Protein AF-A0A6G3RZC3-F1 (afdb_monomer_lite)

Sequence (340 aa):
MKRVEALRRCHRLWWLSLVAGHWATMVHLAVWTPVPGLLPRAAAGMRRVVDRERALAAEWSGITVQAPPALPPGHEKEAFGLSARYRWVFGDAQRAREWRWSALYSFVGGLVAGLPGALVLYGLWGVFLAFFGRSLSYSWDGVWYTVIHVDDRPHAVMAGLLGVAIGAAGLALAPGSLDRHARFVRATLTPGDQEMMAARIAHLAATRSDAVDTSAAELRRIERDLHDGAQARLVAMGMTLDAAEHRLKDDPEAVRALLAEARASSSAALQELRDLVRGIHPPVLADRGLADAVRSLALLSPLQTEVTVDLAGRPEPPVESAVYFAVAESVTNAAKHADA

Foldseek 3Di:
DVLVVLLVLLVVLLVLLVQLLVLLVQCVVCLVDQDQQSNVVSLVSLLVSLVVLQVLLCVQVVQHDDDDDDDDPDLSHQQGDNVSSCCVQVVDPQSVLSSVLSVCCNPPSNCLSCVLVVLLVLLVVLLVLLPCVCVCCVVPVWDDNPHQIRNDNVSSVVSNVVSVVSNVVSSVSSSVSSNVSSVSSRVRNHDDPVVVVVVVVVVVVVVVVVVVVVVVVVVVVLVVCLVVVVVVLVVVLVVLQVVLVVCVPPDVPSNVVSVVVSVVSVVVNVVVVVVVVCQPDNVCCVPPNQQRLLVVLCVVQPDNDDDDDDDPDGDDSVVRVVVSNVSNVVSVCCSVPVPD

pLDDT: mean 85.71, std 8.87, range [50.06, 97.69]

Secondary structure (DSSP, 8-state):
-HHHHHHHHHHHHHHHHHHHHHHHHHHHHHHHS--TTHHHHHHHHHHHHHHHHHHHHHHHH----PPPPPPPTTGGG---SHHHHHHHHHSSHHHHHHHHHHHHHHHHHHHHHHHHHHHHHHHHHHHHHHHHHHHHHHHHT--EETTEE-SSHHHHHHHHHHHHHHHHHHHHHHHHHHHHHHHHHHHHHSPPHHHHHHHHHHHHHHHHHHHHHHHHHHHHHHHHHHHHHHHHHHHHHHHHHHHHHHTTTT-HHHHHHHHHHHHHHHHHHHHHHHHHHHHH--HHHHHH-HHHHHHHHHHT-SS--------SSPPPHHHHHHHHHHHHHHHHHHHHHS--

Structure (mmCIF, N/CA/C/O backbone):
data_AF-A0A6G3RZC3-F1
#
_entry.id   AF-A0A6G3RZC3-F1
#
loop_
_atom_site.group_PDB
_atom_site.id
_atom_site.type_symbol
_atom_site.label_atom_id
_atom_site.label_alt_id
_atom_site.label_comp_id
_atom_site.label_asym_id
_atom_site.label_entity_id
_atom_site.label_seq_id
_atom_site.pdbx_PDB_ins_code
_atom_site.Cartn_x
_atom_site.Cartn_y
_atom_site.Cartn_z
_atom_site.occupancy
_atom_site.B_iso_or_equiv
_atom_site.auth_seq_id
_atom_site.auth_comp_id
_atom_site.auth_asym_id
_atom_site.auth_atom_id
_atom_site.pdbx_PDB_model_num
ATOM 1 N N . MET A 1 1 ? 7.132 9.991 -33.964 1.00 62.44 1 MET A N 1
ATOM 2 C CA . MET A 1 1 ? 7.029 10.746 -32.689 1.00 62.44 1 MET A CA 1
ATOM 3 C C . MET A 1 1 ? 6.900 9.840 -31.458 1.00 62.44 1 MET A C 1
ATOM 5 O O . MET A 1 1 ? 7.743 9.957 -30.581 1.00 62.44 1 MET A O 1
ATOM 9 N N . LYS A 1 2 ? 5.960 8.878 -31.403 1.00 86.00 2 LYS A N 1
ATOM 10 C CA . LYS A 1 2 ? 5.763 7.994 -30.224 1.00 86.00 2 LYS A CA 1
ATOM 11 C C . LYS A 1 2 ? 7.015 7.210 -29.763 1.00 86.00 2 LYS A C 1
ATOM 13 O O . LYS A 1 2 ? 7.275 7.134 -28.570 1.00 86.00 2 LYS A O 1
ATOM 18 N N . ARG A 1 3 ? 7.824 6.671 -30.688 1.00 90.06 3 ARG A N 1
ATOM 19 C CA . ARG A 1 3 ? 9.043 5.892 -30.354 1.00 90.06 3 ARG A CA 1
ATOM 20 C C . ARG A 1 3 ? 10.179 6.732 -29.757 1.00 90.06 3 ARG A C 1
ATOM 22 O O . ARG A 1 3 ? 10.856 6.279 -28.844 1.00 90.06 3 ARG A O 1
ATOM 29 N N . VAL A 1 4 ? 10.360 7.961 -30.241 1.00 90.19 4 VAL A N 1
ATOM 30 C CA . VAL A 1 4 ? 11.384 8.887 -29.719 1.00 90.19 4 VAL A CA 1
ATOM 31 C C . VAL A 1 4 ? 11.025 9.334 -28.303 1.00 90.19 4 VAL A C 1
ATOM 33 O O . VAL A 1 4 ? 11.890 9.390 -27.436 1.00 90.19 4 VAL A O 1
ATOM 36 N N . GLU A 1 5 ? 9.741 9.586 -28.044 1.00 93.75 5 GLU A N 1
ATOM 37 C CA . GLU A 1 5 ? 9.262 9.894 -26.695 1.00 93.75 5 GLU A CA 1
ATOM 38 C C . GLU A 1 5 ? 9.437 8.701 -25.742 1.00 93.75 5 GLU A C 1
ATOM 40 O O . GLU A 1 5 ? 9.930 8.867 -24.628 1.00 93.75 5 GLU A O 1
ATOM 45 N N . ALA A 1 6 ? 9.143 7.478 -26.198 1.00 91.81 6 ALA A N 1
ATOM 46 C CA . ALA A 1 6 ? 9.411 6.271 -25.415 1.00 91.81 6 ALA A CA 1
ATOM 47 C C . ALA A 1 6 ? 10.906 6.113 -25.075 1.00 91.81 6 ALA A C 1
ATOM 49 O O . ALA A 1 6 ? 11.243 5.772 -23.942 1.00 91.81 6 ALA A O 1
ATOM 50 N N . LEU A 1 7 ? 11.806 6.424 -26.015 1.00 93.19 7 LEU A N 1
ATOM 51 C CA . LEU A 1 7 ? 13.252 6.399 -25.778 1.00 93.19 7 LEU A CA 1
ATOM 52 C C . LEU A 1 7 ? 13.682 7.438 -24.729 1.00 93.19 7 LEU A C 1
ATOM 54 O O . LEU A 1 7 ? 14.488 7.131 -23.854 1.00 93.19 7 LEU A O 1
ATOM 58 N N . ARG A 1 8 ? 13.112 8.651 -24.769 1.00 94.44 8 ARG A N 1
ATOM 59 C CA . ARG A 1 8 ? 13.363 9.687 -23.751 1.00 94.44 8 ARG A CA 1
ATOM 60 C C . ARG A 1 8 ? 12.930 9.229 -22.360 1.00 94.44 8 ARG A C 1
ATOM 62 O O . ARG A 1 8 ? 13.659 9.449 -21.395 1.00 94.44 8 ARG A O 1
ATOM 69 N N . ARG A 1 9 ? 11.777 8.563 -22.251 1.00 94.94 9 ARG A N 1
ATOM 70 C CA . ARG A 1 9 ? 11.293 7.977 -20.989 1.00 94.94 9 ARG A CA 1
ATOM 71 C C . ARG A 1 9 ? 12.209 6.855 -20.496 1.00 94.94 9 ARG A C 1
ATOM 73 O O . ARG A 1 9 ? 12.586 6.870 -19.330 1.00 94.94 9 ARG A O 1
ATOM 80 N N . CYS A 1 10 ? 12.652 5.966 -21.386 1.00 93.19 10 CYS A N 1
ATOM 81 C CA . CYS A 1 10 ? 13.640 4.926 -21.074 1.00 93.19 10 CYS A CA 1
ATOM 82 C C . CYS A 1 10 ? 14.947 5.526 -20.527 1.00 93.19 10 CYS A C 1
ATOM 84 O O . CYS A 1 10 ? 15.454 5.082 -19.503 1.00 93.19 10 CYS A O 1
ATOM 86 N N . HIS A 1 11 ? 15.447 6.601 -21.143 1.00 93.50 11 HIS A N 1
ATOM 87 C CA . HIS A 1 11 ? 16.642 7.296 -20.661 1.00 93.50 11 HIS A CA 1
ATOM 88 C C . HIS A 1 11 ? 16.450 7.914 -19.264 1.00 93.50 11 HIS A C 1
ATOM 90 O O . HIS A 1 11 ? 17.352 7.846 -18.431 1.00 93.50 11 HIS A O 1
ATOM 96 N N . ARG A 1 12 ? 15.266 8.475 -18.972 1.00 94.06 12 ARG A N 1
ATOM 97 C CA . ARG A 1 12 ? 14.937 8.974 -17.624 1.00 94.06 12 ARG A CA 1
ATOM 98 C C . ARG A 1 12 ? 14.916 7.849 -16.584 1.00 94.06 12 ARG A C 1
ATOM 100 O O . ARG A 1 12 ? 15.466 8.035 -15.504 1.00 94.06 12 ARG A O 1
ATOM 107 N N . LEU A 1 13 ? 14.327 6.697 -16.911 1.00 92.75 13 LEU A N 1
ATOM 108 C CA . LEU A 1 13 ? 14.315 5.519 -16.030 1.00 92.75 13 LEU A CA 1
ATOM 109 C C . LEU A 1 13 ? 15.723 4.964 -15.799 1.00 92.75 13 LEU A C 1
ATOM 111 O O . LEU A 1 13 ? 16.062 4.586 -14.683 1.00 92.75 13 LEU A O 1
ATOM 115 N N . TRP A 1 14 ? 16.576 4.980 -16.825 1.00 93.06 14 TRP A N 1
ATOM 116 C CA . TRP A 1 14 ? 17.972 4.578 -16.680 1.00 93.06 14 TRP A CA 1
ATOM 117 C C . TRP A 1 14 ? 18.720 5.471 -15.678 1.00 93.06 14 TRP A C 1
ATOM 119 O O . TRP A 1 14 ? 19.351 4.957 -14.757 1.00 93.06 14 TRP A O 1
ATOM 129 N N . TRP A 1 15 ? 18.567 6.796 -15.760 1.00 92.44 15 TRP A N 1
ATOM 130 C CA . TRP A 1 15 ? 19.118 7.709 -14.748 1.00 92.44 15 TRP A CA 1
ATOM 131 C C . TRP A 1 15 ? 18.548 7.465 -13.348 1.00 92.44 15 TRP A C 1
ATOM 133 O O . TRP A 1 15 ? 19.299 7.450 -12.372 1.00 92.44 15 TRP A O 1
ATOM 143 N N . LEU A 1 16 ? 17.238 7.233 -13.235 1.00 90.69 16 LEU A N 1
ATOM 144 C CA . LEU A 1 16 ? 16.606 6.903 -11.956 1.00 90.69 16 LEU A CA 1
ATOM 145 C C . LEU A 1 16 ? 17.135 5.591 -11.366 1.00 90.69 16 LEU A C 1
ATOM 147 O O . LEU A 1 16 ? 17.284 5.510 -10.149 1.00 90.69 16 LEU A O 1
ATOM 151 N N . SER A 1 17 ? 17.495 4.606 -12.194 1.00 90.12 17 SER A N 1
ATOM 152 C CA . SER A 1 17 ? 18.132 3.363 -11.735 1.00 90.12 17 SER A CA 1
ATOM 153 C C . SER A 1 17 ? 19.490 3.600 -11.071 1.00 90.12 17 SER A C 1
ATOM 155 O O . SER A 1 17 ? 19.778 2.996 -10.039 1.00 90.12 17 SER A O 1
ATOM 157 N N . LEU A 1 18 ? 20.278 4.558 -11.572 1.00 89.62 18 LEU A N 1
ATOM 158 C CA . LEU A 1 18 ? 21.546 4.955 -10.954 1.00 89.62 18 LEU A CA 1
ATOM 159 C C . LEU A 1 18 ? 21.317 5.679 -9.620 1.00 89.62 18 LEU A C 1
ATOM 161 O O . LEU A 1 18 ? 21.997 5.398 -8.634 1.00 89.62 18 LEU A O 1
ATOM 165 N N . VAL A 1 19 ? 20.323 6.574 -9.565 1.00 90.69 19 VAL A N 1
ATOM 166 C CA . VAL A 1 19 ? 19.933 7.273 -8.327 1.00 90.69 19 VAL A CA 1
ATOM 167 C C . VAL A 1 19 ? 19.426 6.285 -7.273 1.00 90.69 19 VAL A C 1
ATOM 169 O O . VAL A 1 19 ? 19.800 6.380 -6.104 1.00 90.69 19 VAL A O 1
ATOM 172 N N . ALA A 1 20 ? 18.610 5.312 -7.672 1.00 87.94 20 ALA A N 1
ATOM 173 C CA . ALA A 1 20 ? 18.146 4.245 -6.796 1.00 87.94 20 ALA A CA 1
ATOM 174 C C . ALA A 1 20 ? 19.314 3.401 -6.263 1.00 87.94 20 ALA A C 1
ATOM 176 O O . ALA A 1 20 ? 19.370 3.135 -5.064 1.00 87.94 20 ALA A O 1
ATOM 177 N N . GLY A 1 21 ? 20.279 3.045 -7.119 1.00 87.31 21 GLY A N 1
ATOM 178 C CA . GLY A 1 21 ? 21.498 2.342 -6.713 1.00 87.31 21 GLY A CA 1
ATOM 179 C C . GLY A 1 21 ? 22.344 3.137 -5.717 1.00 87.31 21 GLY A C 1
ATOM 180 O O . GLY A 1 21 ? 22.829 2.588 -4.725 1.00 87.31 21 GLY A O 1
ATOM 181 N N . HIS A 1 22 ? 22.452 4.455 -5.902 1.00 89.94 22 HIS A N 1
ATOM 182 C CA . HIS A 1 22 ? 23.104 5.332 -4.931 1.00 89.94 22 HIS A CA 1
ATOM 183 C C . HIS A 1 22 ? 22.393 5.308 -3.567 1.00 89.94 22 HIS A C 1
ATOM 185 O O . HIS A 1 22 ? 23.031 5.101 -2.537 1.00 89.94 22 HIS A O 1
ATOM 191 N N . TRP A 1 23 ? 21.065 5.432 -3.523 1.00 89.44 23 TRP A N 1
ATOM 192 C CA . TRP A 1 23 ? 20.345 5.333 -2.248 1.00 89.44 23 TRP A CA 1
ATOM 193 C C . TRP A 1 23 ? 20.422 3.932 -1.630 1.00 89.44 23 TRP A C 1
ATOM 195 O O . TRP A 1 23 ? 20.501 3.814 -0.409 1.00 89.44 23 TRP A O 1
ATOM 205 N N . ALA A 1 24 ? 20.453 2.870 -2.441 1.00 86.56 24 ALA A N 1
ATOM 206 C CA . ALA A 1 24 ? 20.573 1.493 -1.957 1.00 86.56 24 ALA A CA 1
ATOM 207 C C . ALA A 1 24 ? 21.920 1.274 -1.264 1.00 86.56 24 ALA A C 1
ATOM 209 O O . ALA A 1 24 ? 21.980 0.719 -0.164 1.00 86.56 24 ALA A O 1
ATOM 210 N N . THR A 1 25 ? 22.995 1.777 -1.876 1.00 87.25 25 THR A N 1
ATOM 211 C CA . THR A 1 25 ? 24.334 1.749 -1.279 1.00 87.25 25 THR A CA 1
ATOM 212 C C . THR A 1 25 ? 24.402 2.611 -0.021 1.00 87.25 25 THR A C 1
ATOM 214 O O . THR A 1 25 ? 24.962 2.157 0.973 1.00 87.25 25 THR A O 1
ATOM 217 N N . MET A 1 26 ? 23.756 3.784 0.012 1.00 87.62 26 MET A N 1
ATOM 218 C CA . MET A 1 26 ? 23.652 4.599 1.231 1.00 87.62 26 MET A CA 1
ATOM 219 C C . MET A 1 26 ? 22.927 3.873 2.370 1.00 87.62 26 MET A C 1
ATOM 221 O O . MET A 1 26 ? 23.416 3.885 3.497 1.00 87.62 26 MET A O 1
ATOM 225 N N . VAL A 1 27 ? 21.800 3.200 2.103 1.00 84.50 27 VAL A N 1
ATOM 226 C CA . VAL A 1 27 ? 21.098 2.395 3.120 1.00 84.50 27 VAL A CA 1
ATOM 227 C C . VAL A 1 27 ? 21.987 1.250 3.605 1.00 84.50 27 VAL A C 1
ATOM 229 O O . VAL A 1 27 ? 22.103 1.043 4.811 1.00 84.50 27 VAL A O 1
ATOM 232 N N . HIS A 1 28 ? 22.658 0.540 2.692 1.00 84.94 28 HIS A N 1
ATOM 233 C CA . HIS A 1 28 ? 23.569 -0.545 3.054 1.00 84.94 28 HIS A CA 1
ATOM 234 C C . HIS A 1 28 ? 24.718 -0.049 3.944 1.00 84.94 28 HIS A C 1
ATOM 236 O O . HIS A 1 28 ? 24.958 -0.603 5.014 1.00 84.94 28 HIS A O 1
ATOM 242 N N . LEU A 1 29 ? 25.380 1.045 3.561 1.00 87.12 29 LEU A N 1
ATOM 243 C CA . LEU A 1 29 ? 26.446 1.656 4.355 1.00 87.12 29 LEU A CA 1
ATOM 244 C C . LEU A 1 29 ? 25.939 2.166 5.709 1.00 87.12 29 LEU A C 1
ATOM 246 O O . LEU A 1 29 ? 26.642 2.030 6.708 1.00 87.12 29 LEU A O 1
ATOM 250 N N . ALA A 1 30 ? 24.721 2.704 5.781 1.00 84.94 30 ALA A N 1
ATOM 251 C CA . ALA A 1 30 ? 24.117 3.177 7.027 1.00 84.94 30 ALA A CA 1
ATOM 252 C C . ALA A 1 30 ? 23.789 2.044 8.016 1.00 84.94 30 ALA A C 1
ATOM 254 O O . ALA A 1 30 ? 23.800 2.253 9.231 1.00 84.94 30 ALA A O 1
ATOM 255 N N . VAL A 1 31 ? 23.534 0.829 7.521 1.00 83.56 31 VAL A N 1
ATOM 256 C CA . VAL A 1 31 ? 23.369 -0.354 8.381 1.00 83.56 31 VAL A CA 1
ATOM 257 C C . VAL A 1 31 ? 24.681 -0.709 9.079 1.00 83.56 31 VAL A C 1
ATOM 259 O O . VAL A 1 31 ? 24.656 -1.087 10.248 1.00 83.56 31 VAL A O 1
ATOM 262 N N . TRP A 1 32 ? 25.826 -0.534 8.413 1.00 84.69 32 TRP A N 1
ATOM 263 C CA . TRP A 1 32 ? 27.143 -0.824 8.988 1.00 84.69 32 TRP A CA 1
ATOM 264 C C . TRP A 1 32 ? 27.702 0.344 9.808 1.00 84.69 32 TRP A C 1
ATOM 266 O O . TRP A 1 32 ? 28.213 0.140 10.910 1.00 84.69 32 TRP A O 1
ATOM 276 N N . THR A 1 33 ? 27.501 1.589 9.374 1.00 82.81 33 THR A N 1
ATOM 277 C CA . THR A 1 33 ? 28.077 2.788 10.012 1.00 82.81 33 THR A CA 1
ATOM 278 C C . THR A 1 33 ? 27.199 3.337 11.148 1.00 82.81 33 THR A C 1
ATOM 280 O O . THR A 1 33 ? 26.026 3.645 10.926 1.00 82.81 33 THR A O 1
ATOM 283 N N . PRO A 1 34 ? 27.698 3.428 12.397 1.00 76.75 34 PRO A N 1
ATOM 284 C CA . PRO A 1 34 ? 26.901 3.830 13.560 1.00 76.75 34 PRO A CA 1
ATOM 285 C C . PRO A 1 34 ? 26.722 5.357 13.621 1.00 76.75 34 PRO A C 1
ATOM 287 O O . PRO A 1 34 ? 27.010 5.986 14.632 1.00 76.75 34 PRO A O 1
ATOM 290 N N . VAL A 1 35 ? 26.271 5.962 12.520 1.00 81.25 35 VAL A N 1
ATOM 291 C CA . VAL A 1 35 ? 26.011 7.402 12.419 1.00 81.25 35 VAL A CA 1
ATOM 292 C C . VAL A 1 35 ? 24.535 7.664 12.741 1.00 81.25 35 VAL A C 1
ATOM 294 O O . VAL A 1 35 ? 23.659 7.228 11.981 1.00 81.25 35 VAL A O 1
ATOM 297 N N . PRO A 1 36 ? 24.222 8.378 13.839 1.00 75.31 36 PRO A N 1
ATOM 298 C CA . PRO A 1 36 ? 22.844 8.667 14.220 1.00 75.31 36 PRO A CA 1
ATOM 299 C C . PRO A 1 36 ? 22.072 9.389 13.110 1.00 75.31 36 PRO A C 1
ATOM 301 O O . PRO A 1 36 ? 22.517 10.389 12.545 1.00 75.31 36 PRO A O 1
ATOM 304 N N . GLY A 1 37 ? 20.888 8.873 12.782 1.00 76.75 37 GLY A N 1
ATOM 305 C CA . GLY A 1 37 ? 20.004 9.472 11.783 1.00 76.75 37 GLY A CA 1
ATOM 306 C C . GLY A 1 37 ? 20.451 9.319 10.321 1.00 76.75 37 GLY A C 1
ATOM 307 O O . GLY A 1 37 ? 19.778 9.852 9.441 1.00 76.75 37 GLY A O 1
ATOM 308 N N . LEU A 1 38 ? 21.551 8.620 10.017 1.00 83.25 38 LEU A N 1
ATOM 309 C CA . LEU A 1 38 ? 21.940 8.347 8.626 1.00 83.25 38 LEU A CA 1
ATOM 310 C C . LEU A 1 38 ? 20.978 7.347 7.968 1.00 83.25 38 LEU A C 1
ATOM 312 O O . LEU A 1 38 ? 20.468 7.603 6.881 1.00 83.25 38 LEU A O 1
ATOM 316 N N . LEU A 1 39 ? 20.679 6.244 8.661 1.00 82.75 39 LEU A N 1
ATOM 317 C CA . LEU A 1 39 ? 19.775 5.194 8.186 1.00 82.75 39 LEU A CA 1
AT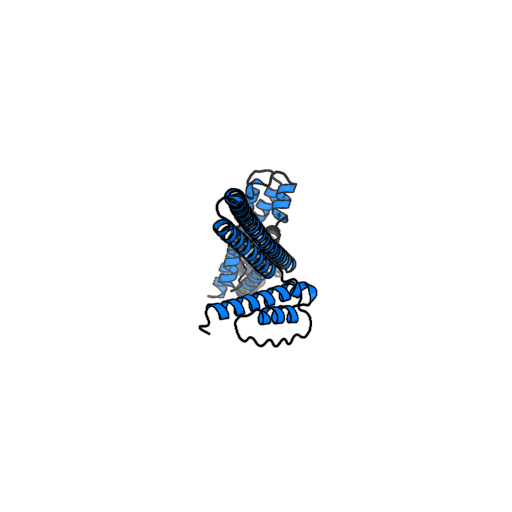OM 318 C C . LEU A 1 39 ? 18.359 5.703 7.847 1.00 82.75 39 LEU A C 1
ATOM 320 O O . LEU A 1 39 ? 17.915 5.452 6.726 1.00 82.75 39 LEU A O 1
ATOM 324 N N . PRO A 1 40 ? 17.654 6.451 8.723 1.00 81.50 40 PRO A N 1
ATOM 325 C CA . PRO A 1 40 ? 16.326 6.969 8.390 1.00 81.50 40 PRO A CA 1
ATOM 326 C C . PRO A 1 40 ? 16.358 7.981 7.238 1.00 81.50 40 PRO A C 1
ATOM 328 O O . PRO A 1 40 ? 15.475 7.948 6.386 1.00 81.50 40 PRO A O 1
ATOM 331 N N . ARG A 1 41 ? 17.398 8.823 7.128 1.00 84.44 41 ARG A N 1
ATOM 332 C CA . ARG A 1 41 ? 17.554 9.742 5.984 1.00 84.44 41 ARG A CA 1
ATOM 333 C C . ARG A 1 41 ? 17.785 8.993 4.673 1.00 84.44 41 ARG A C 1
ATOM 335 O O . ARG A 1 41 ? 17.166 9.335 3.667 1.00 84.44 41 ARG A O 1
ATOM 342 N N . ALA A 1 42 ? 18.630 7.962 4.691 1.00 85.31 42 ALA A N 1
ATOM 343 C CA . ALA A 1 42 ? 18.876 7.099 3.540 1.00 85.31 42 ALA A CA 1
ATOM 344 C C . ALA A 1 42 ? 17.603 6.362 3.102 1.00 85.31 42 ALA A C 1
ATOM 346 O O . ALA A 1 42 ? 17.267 6.344 1.918 1.00 85.31 42 ALA A O 1
ATOM 347 N N . ALA A 1 43 ? 16.846 5.828 4.060 1.00 83.00 43 ALA A N 1
ATOM 348 C CA . ALA A 1 43 ? 15.573 5.171 3.802 1.00 83.00 43 ALA A CA 1
ATOM 349 C C . ALA A 1 43 ? 14.499 6.142 3.284 1.00 83.00 43 ALA A C 1
ATOM 351 O O . ALA A 1 43 ? 13.769 5.802 2.357 1.00 83.00 43 ALA A O 1
ATOM 352 N N . ALA A 1 44 ? 14.424 7.369 3.810 1.00 83.62 44 ALA A N 1
ATOM 353 C CA . ALA A 1 44 ? 13.516 8.398 3.303 1.00 83.62 44 ALA A CA 1
ATOM 354 C C . ALA A 1 44 ? 13.870 8.817 1.866 1.00 83.62 44 ALA A C 1
ATOM 356 O O . ALA A 1 44 ? 12.980 8.994 1.034 1.00 83.62 44 ALA A O 1
ATOM 357 N N . GLY A 1 45 ? 15.165 8.941 1.554 1.00 86.06 45 GLY A N 1
ATOM 358 C CA . GLY A 1 45 ? 15.647 9.167 0.191 1.00 86.06 45 GLY A CA 1
ATOM 359 C C . GLY A 1 45 ? 15.239 8.038 -0.755 1.00 86.06 45 GLY A C 1
ATOM 360 O O . GLY A 1 45 ? 14.653 8.302 -1.804 1.00 86.06 45 GLY A O 1
ATOM 361 N N . MET A 1 46 ? 15.445 6.786 -0.337 1.00 87.06 46 MET A N 1
ATOM 362 C CA . MET A 1 46 ? 14.993 5.602 -1.071 1.00 87.06 46 MET A CA 1
ATOM 363 C C . MET A 1 46 ? 13.479 5.615 -1.310 1.00 87.06 46 MET A C 1
ATOM 365 O O . MET A 1 46 ? 13.033 5.429 -2.440 1.00 87.06 46 MET A O 1
ATOM 369 N N . ARG A 1 47 ? 12.680 5.895 -0.273 1.00 86.81 47 ARG A N 1
ATOM 370 C CA . ARG A 1 47 ? 11.212 5.934 -0.350 1.00 86.81 47 ARG A CA 1
ATOM 371 C C . ARG A 1 47 ? 10.730 6.913 -1.423 1.00 86.81 47 ARG A C 1
ATOM 373 O O . ARG A 1 47 ? 9.876 6.554 -2.225 1.00 86.81 47 ARG A O 1
ATOM 380 N N . ARG A 1 48 ? 11.342 8.101 -1.519 1.00 89.38 48 ARG A N 1
ATOM 381 C CA . ARG A 1 48 ? 11.025 9.082 -2.577 1.00 89.38 48 ARG A CA 1
ATOM 382 C C . ARG A 1 48 ? 11.284 8.536 -3.979 1.00 89.38 48 ARG A C 1
ATOM 384 O O . ARG A 1 48 ? 10.517 8.829 -4.891 1.00 89.38 48 ARG A O 1
ATOM 391 N N . VAL A 1 49 ? 12.355 7.762 -4.160 1.00 90.94 49 VAL A N 1
ATOM 392 C CA . VAL A 1 49 ? 12.666 7.124 -5.448 1.00 90.94 49 VAL A CA 1
ATOM 393 C C . VAL A 1 49 ? 11.629 6.051 -5.774 1.00 90.94 49 VAL A C 1
ATOM 395 O O . VAL A 1 49 ? 11.088 6.053 -6.876 1.00 90.94 49 VAL A O 1
ATOM 398 N N . VAL A 1 50 ? 11.288 5.195 -4.807 1.00 90.25 50 VAL A N 1
ATOM 399 C CA . VAL A 1 50 ? 10.256 4.159 -4.966 1.00 90.25 50 VAL A CA 1
ATOM 400 C C . VAL A 1 50 ? 8.901 4.781 -5.323 1.00 90.25 50 VAL A C 1
ATOM 402 O O . VAL A 1 50 ? 8.247 4.337 -6.263 1.00 90.25 50 VAL A O 1
ATOM 405 N N . ASP A 1 51 ? 8.481 5.831 -4.617 1.00 90.38 51 ASP A N 1
ATOM 406 C CA . ASP A 1 51 ? 7.208 6.511 -4.877 1.00 90.38 51 ASP A CA 1
ATOM 407 C C . ASP A 1 51 ? 7.194 7.186 -6.252 1.00 90.38 51 ASP A C 1
ATOM 409 O O . ASP A 1 51 ? 6.180 7.158 -6.955 1.00 90.38 51 ASP A O 1
ATOM 413 N N . ARG A 1 52 ? 8.340 7.722 -6.687 1.00 91.94 52 ARG A N 1
ATOM 414 C CA . ARG A 1 52 ? 8.488 8.257 -8.041 1.00 91.94 52 ARG A CA 1
ATOM 415 C C . ARG A 1 52 ? 8.349 7.161 -9.096 1.00 91.94 52 ARG A C 1
ATOM 417 O O . ARG A 1 52 ? 7.640 7.375 -10.070 1.00 91.94 52 ARG A O 1
ATOM 424 N N . GLU A 1 53 ? 8.945 5.989 -8.897 1.00 91.56 53 GLU A N 1
ATOM 425 C CA . GLU A 1 53 ? 8.796 4.845 -9.812 1.00 91.56 53 GLU A CA 1
ATOM 426 C C . GLU A 1 53 ? 7.357 4.321 -9.870 1.00 91.56 53 GLU A C 1
ATOM 428 O O . GLU A 1 53 ? 6.850 4.045 -10.957 1.00 91.56 53 GLU A O 1
ATOM 433 N N . ARG A 1 54 ? 6.657 4.253 -8.728 1.00 91.69 54 ARG A N 1
ATOM 434 C CA . ARG A 1 54 ? 5.223 3.912 -8.684 1.00 91.69 54 ARG A CA 1
ATOM 435 C C . ARG A 1 54 ? 4.396 4.900 -9.514 1.00 91.69 54 ARG A C 1
ATOM 437 O O . ARG A 1 54 ? 3.554 4.478 -10.305 1.00 91.69 54 ARG A O 1
ATOM 444 N N . ALA A 1 55 ? 4.662 6.200 -9.368 1.00 92.25 55 ALA A N 1
ATOM 445 C CA . ALA A 1 55 ? 3.974 7.243 -10.124 1.00 92.25 55 ALA A CA 1
ATOM 446 C C . ALA A 1 55 ? 4.255 7.145 -11.632 1.00 92.25 55 ALA A C 1
ATOM 448 O O . ALA A 1 55 ? 3.325 7.214 -12.431 1.00 92.25 55 ALA A O 1
ATOM 449 N N . LEU A 1 56 ? 5.512 6.920 -12.027 1.00 92.06 56 LEU A N 1
ATOM 450 C CA . LEU A 1 56 ? 5.896 6.779 -13.435 1.00 92.06 56 LEU A CA 1
ATOM 451 C C . LEU A 1 56 ? 5.315 5.513 -14.079 1.00 92.06 56 LEU A C 1
ATOM 453 O O . LEU A 1 56 ? 4.881 5.559 -15.230 1.00 92.06 56 LEU A O 1
ATOM 457 N N . ALA A 1 57 ? 5.261 4.395 -13.350 1.00 91.69 57 ALA A N 1
ATOM 458 C CA . ALA A 1 57 ? 4.621 3.166 -13.821 1.00 91.69 57 ALA A CA 1
ATOM 459 C C . ALA A 1 57 ? 3.120 3.375 -14.097 1.00 91.69 57 ALA A C 1
ATOM 461 O O . ALA A 1 57 ? 2.610 2.910 -15.123 1.00 91.69 57 ALA A O 1
ATOM 462 N N . ALA A 1 58 ? 2.437 4.132 -13.232 1.00 92.31 58 ALA A N 1
ATOM 463 C CA . ALA A 1 58 ? 1.036 4.494 -13.417 1.00 92.31 58 ALA A CA 1
ATOM 464 C C . ALA A 1 58 ? 0.848 5.476 -14.587 1.00 92.31 58 ALA A C 1
ATOM 466 O O . ALA A 1 58 ? 0.018 5.236 -15.459 1.00 92.31 58 ALA A O 1
ATOM 467 N N . GLU A 1 59 ? 1.648 6.543 -14.651 1.00 93.38 59 GLU A N 1
ATOM 468 C CA . GLU A 1 59 ? 1.536 7.594 -15.671 1.00 93.38 59 GLU A CA 1
ATOM 469 C C . GLU A 1 59 ? 1.858 7.079 -17.082 1.00 93.38 59 GLU A C 1
ATOM 471 O O . GLU A 1 59 ? 1.179 7.421 -18.050 1.00 93.38 59 GLU A O 1
ATOM 476 N N . TRP A 1 60 ? 2.914 6.274 -17.227 1.00 92.44 60 TRP A N 1
ATOM 477 C CA . TRP A 1 60 ? 3.437 5.904 -18.545 1.00 92.44 60 TRP A CA 1
ATOM 478 C C . TRP A 1 60 ? 2.963 4.547 -19.050 1.00 92.44 60 TRP A C 1
ATOM 480 O O . TRP A 1 60 ? 2.983 4.348 -20.262 1.00 92.44 60 TRP A O 1
ATOM 490 N N . SER A 1 61 ? 2.570 3.633 -18.156 1.00 90.38 61 SER A N 1
ATOM 491 C CA . SER A 1 61 ? 2.148 2.264 -18.510 1.00 90.38 61 SER A CA 1
ATOM 492 C C . SER A 1 61 ? 0.773 1.881 -17.943 1.00 90.38 61 SER A C 1
ATOM 494 O O . SER A 1 61 ? 0.311 0.768 -18.176 1.00 90.38 61 SER A O 1
ATOM 496 N N . GLY A 1 62 ? 0.113 2.760 -17.177 1.00 88.75 62 GLY A N 1
ATOM 497 C CA . GLY A 1 62 ? -1.193 2.486 -16.561 1.00 88.75 62 GLY A CA 1
ATOM 498 C C . GLY A 1 62 ? -1.165 1.462 -15.420 1.00 88.75 62 GLY A C 1
ATOM 499 O O . GLY A 1 62 ? -2.218 1.074 -14.920 1.00 88.75 62 GLY A O 1
ATOM 500 N N . ILE A 1 63 ? 0.018 1.002 -14.996 1.00 89.88 63 ILE A N 1
ATOM 501 C CA . ILE A 1 63 ? 0.154 -0.015 -13.950 1.00 89.88 63 ILE A CA 1
ATOM 502 C C . ILE A 1 63 ? 0.208 0.674 -12.590 1.00 89.88 63 ILE A C 1
ATOM 504 O O . ILE A 1 63 ? 1.196 1.322 -12.251 1.00 89.88 63 ILE A O 1
ATOM 508 N N . THR A 1 64 ? -0.842 0.500 -11.791 1.00 88.62 64 THR A N 1
ATOM 509 C CA . THR A 1 64 ? -0.912 1.043 -10.435 1.00 88.62 64 THR A CA 1
ATOM 510 C C . THR A 1 64 ? -0.312 0.072 -9.420 1.00 88.62 64 THR A C 1
ATOM 512 O O . THR A 1 64 ? -0.589 -1.128 -9.409 1.00 88.62 64 THR A O 1
ATOM 515 N N . VAL A 1 65 ? 0.533 0.610 -8.544 1.00 85.25 65 VAL A N 1
ATOM 516 C CA . VAL A 1 65 ? 1.118 -0.098 -7.403 1.00 85.25 65 VAL A CA 1
ATOM 517 C C . VAL A 1 65 ? 0.775 0.720 -6.170 1.00 85.25 65 VAL A C 1
ATOM 519 O O . VAL A 1 65 ? 1.141 1.892 -6.098 1.00 85.25 65 VAL A O 1
ATOM 522 N N . GLN A 1 66 ? 0.041 0.128 -5.225 1.00 81.88 66 GLN A N 1
ATOM 523 C CA . GLN A 1 66 ? -0.414 0.854 -4.042 1.00 81.88 66 GLN A CA 1
ATOM 524 C C . GLN A 1 66 ? 0.766 1.418 -3.245 1.00 81.88 66 GLN A C 1
ATOM 526 O O . GLN A 1 66 ? 1.749 0.722 -2.970 1.00 81.88 66 GLN A O 1
ATOM 531 N N . ALA A 1 67 ? 0.648 2.696 -2.886 1.00 76.31 67 ALA A N 1
ATOM 532 C CA . ALA A 1 67 ? 1.560 3.330 -1.957 1.00 76.31 67 ALA A CA 1
ATOM 533 C C . ALA A 1 67 ? 1.263 2.805 -0.539 1.00 76.31 67 ALA A C 1
ATOM 535 O O . ALA A 1 67 ? 0.099 2.741 -0.140 1.00 76.31 67 ALA A O 1
ATOM 536 N N . PRO A 1 68 ? 2.290 2.424 0.226 1.00 72.75 68 PRO A N 1
ATOM 537 C CA . PRO A 1 68 ? 2.114 2.017 1.608 1.00 72.75 68 PRO A CA 1
ATOM 538 C C . PRO A 1 68 ? 1.713 3.200 2.500 1.00 72.75 68 PRO A C 1
ATOM 540 O O . PRO A 1 68 ? 2.025 4.345 2.150 1.00 72.75 68 PRO A O 1
ATOM 543 N N . PRO A 1 69 ? 1.127 2.940 3.685 1.00 68.25 69 PRO A N 1
ATOM 544 C CA . PRO A 1 69 ? 0.866 3.970 4.684 1.00 68.25 69 PRO A CA 1
ATOM 545 C C . PRO A 1 69 ? 2.129 4.779 5.019 1.00 68.25 69 PRO A C 1
ATOM 547 O O . PRO A 1 69 ? 3.266 4.295 4.898 1.00 68.25 69 PRO A O 1
ATOM 550 N N . ALA A 1 70 ? 1.933 6.032 5.428 1.00 62.84 70 ALA A N 1
ATOM 551 C CA . ALA A 1 70 ? 3.018 6.855 5.944 1.00 62.84 70 ALA A CA 1
ATOM 552 C C . ALA A 1 70 ? 3.576 6.224 7.230 1.00 62.84 70 ALA A C 1
ATOM 554 O O . ALA A 1 70 ? 2.819 5.743 8.071 1.00 62.84 70 ALA A O 1
ATOM 555 N N . LEU A 1 71 ? 4.903 6.221 7.377 1.00 58.09 71 LEU A N 1
ATOM 556 C CA . LEU A 1 71 ? 5.538 5.773 8.615 1.00 58.09 71 LEU A CA 1
ATOM 557 C C . LEU A 1 71 ? 5.163 6.742 9.751 1.00 58.09 71 LEU A C 1
ATOM 559 O O . LEU A 1 71 ? 5.240 7.957 9.541 1.00 58.09 71 LEU A O 1
ATOM 563 N N . PRO A 1 72 ? 4.784 6.247 10.942 1.00 51.69 72 PRO A N 1
ATOM 564 C CA . PRO A 1 72 ? 4.485 7.112 12.072 1.00 51.69 72 PRO A CA 1
ATOM 565 C C . PRO A 1 72 ? 5.736 7.905 12.507 1.00 51.69 72 PRO A C 1
ATOM 567 O O . PRO A 1 72 ? 6.849 7.363 12.516 1.00 51.69 72 PRO A O 1
ATOM 570 N N . PRO A 1 73 ? 5.591 9.196 12.861 1.00 50.69 73 PRO A N 1
ATOM 571 C CA . PRO A 1 73 ? 6.710 10.024 13.301 1.00 50.69 73 PRO A CA 1
ATOM 572 C C . PRO A 1 73 ? 7.302 9.498 14.621 1.00 50.69 73 PRO A C 1
ATOM 574 O O . PRO A 1 73 ? 6.572 9.237 15.571 1.00 50.69 73 PRO A O 1
ATOM 577 N N . GLY A 1 74 ? 8.634 9.361 14.698 1.00 56.03 74 GLY A N 1
ATOM 578 C CA . GLY A 1 74 ? 9.355 9.019 15.939 1.00 56.03 74 GLY A CA 1
ATOM 579 C C . GLY A 1 74 ? 10.169 7.715 15.933 1.00 56.03 74 GLY A C 1
ATOM 580 O O . GLY A 1 74 ? 11.074 7.580 16.754 1.00 56.03 74 GLY A O 1
ATOM 581 N N . HIS A 1 75 ? 9.960 6.806 14.973 1.00 56.12 75 HIS A N 1
ATOM 582 C CA . HIS A 1 75 ? 10.720 5.540 14.839 1.00 56.12 75 HIS A CA 1
ATOM 583 C C . HIS A 1 75 ? 12.207 5.706 14.446 1.00 56.12 75 HIS A C 1
ATOM 585 O O . HIS A 1 75 ? 12.940 4.729 14.278 1.00 56.12 75 HIS A O 1
ATOM 591 N N . GLU A 1 76 ? 12.682 6.939 14.267 1.00 55.12 76 GLU A N 1
ATOM 592 C CA . GLU A 1 76 ? 14.072 7.243 13.901 1.00 55.12 76 GLU A CA 1
ATOM 593 C C . GLU A 1 76 ? 15.051 7.080 15.073 1.00 55.12 76 GLU A C 1
ATOM 595 O O . GLU A 1 76 ? 16.255 6.929 14.857 1.00 55.12 76 GLU A O 1
ATOM 600 N N . LYS A 1 77 ? 14.545 7.100 16.315 1.00 56.25 77 LYS A N 1
ATOM 601 C CA . LYS A 1 77 ? 15.365 7.094 17.537 1.00 56.25 77 LYS A CA 1
ATOM 602 C C . LYS A 1 77 ? 15.809 5.696 17.992 1.00 56.25 77 LYS A C 1
ATOM 604 O O . LYS A 1 77 ? 16.681 5.595 18.848 1.00 56.25 77 LYS A O 1
ATOM 609 N N . GLU A 1 78 ? 15.253 4.626 17.423 1.00 56.56 78 GLU A N 1
ATOM 610 C CA . GLU A 1 78 ? 15.372 3.260 17.968 1.00 56.56 78 GLU A CA 1
ATOM 611 C C . GLU A 1 78 ? 16.578 2.455 17.451 1.00 56.56 78 GLU A C 1
ATOM 613 O O . GLU A 1 78 ? 16.868 1.367 17.946 1.00 56.56 78 GLU A O 1
ATOM 618 N N . ALA A 1 79 ? 17.322 2.963 16.467 1.00 62.56 79 ALA A N 1
ATOM 619 C CA . ALA A 1 79 ? 18.362 2.192 15.783 1.00 62.56 79 ALA A CA 1
ATOM 620 C C . ALA A 1 79 ? 19.772 2.359 16.397 1.00 62.56 79 ALA A C 1
ATOM 622 O O . ALA A 1 79 ? 20.743 2.589 15.673 1.00 62.56 79 ALA A O 1
ATOM 623 N N . PHE A 1 80 ? 19.908 2.240 17.723 1.00 64.38 80 PHE A N 1
ATOM 624 C CA . PHE A 1 80 ? 21.222 2.207 18.384 1.00 64.38 80 PHE A CA 1
ATOM 625 C C . PHE A 1 80 ? 21.791 0.777 18.403 1.00 64.38 80 PHE A C 1
ATOM 627 O O . PHE A 1 80 ? 21.226 -0.129 19.009 1.00 64.38 80 PHE A O 1
ATOM 634 N N . GLY A 1 81 ? 22.922 0.568 17.720 1.00 71.88 81 GLY A N 1
ATOM 635 C CA . GLY A 1 81 ? 23.590 -0.736 17.598 1.00 71.88 81 GLY A CA 1
ATOM 636 C C . GLY A 1 81 ? 23.341 -1.450 16.262 1.00 71.88 81 GLY A C 1
ATOM 637 O O . GLY A 1 81 ? 22.433 -1.117 15.501 1.00 71.88 81 GLY A O 1
ATOM 638 N N . LEU A 1 82 ? 24.197 -2.422 15.918 1.00 77.19 82 LEU A N 1
ATOM 639 C CA . LEU A 1 82 ? 24.106 -3.164 14.648 1.00 77.19 82 LEU A CA 1
ATOM 640 C C . LEU A 1 82 ? 22.801 -3.975 14.556 1.00 77.19 82 LEU A C 1
ATOM 642 O O . LEU A 1 82 ? 22.078 -3.868 13.571 1.00 77.19 82 LEU A O 1
ATOM 646 N N . SER A 1 83 ? 22.454 -4.715 15.611 1.00 79.69 83 SER A N 1
ATOM 647 C CA . SER A 1 83 ? 21.235 -5.533 15.670 1.00 79.69 83 SER A CA 1
ATOM 648 C C . SER A 1 83 ? 19.951 -4.701 15.577 1.00 79.69 83 SER A C 1
ATOM 650 O O . SER A 1 83 ? 19.003 -5.102 14.906 1.00 79.69 83 SER A O 1
ATOM 652 N N . ALA A 1 84 ? 19.917 -3.519 16.199 1.00 80.94 84 ALA A N 1
ATOM 653 C CA . ALA A 1 84 ? 18.789 -2.597 16.100 1.00 80.94 84 ALA A CA 1
ATOM 654 C C . ALA A 1 84 ? 18.617 -2.055 14.672 1.00 80.94 84 ALA A C 1
ATOM 656 O O . ALA A 1 84 ? 17.503 -2.053 14.161 1.00 80.94 84 ALA A O 1
ATOM 657 N N . ARG A 1 85 ? 19.710 -1.686 13.987 1.00 81.25 85 ARG A N 1
ATOM 658 C CA . ARG A 1 85 ? 19.680 -1.232 12.582 1.00 81.25 85 ARG A CA 1
ATOM 659 C C . ARG A 1 85 ? 19.233 -2.328 11.615 1.00 81.25 85 ARG A C 1
ATOM 661 O O . ARG A 1 85 ? 18.416 -2.061 10.738 1.00 81.25 85 ARG A O 1
ATOM 668 N N . TYR A 1 86 ? 19.702 -3.562 11.802 1.00 80.62 86 TYR A N 1
ATOM 669 C CA . TYR A 1 86 ? 19.229 -4.707 11.018 1.00 80.62 86 TYR A CA 1
ATOM 670 C C . TYR A 1 86 ? 17.735 -4.963 11.233 1.00 80.62 86 TYR A C 1
ATOM 672 O O . TYR A 1 86 ? 16.989 -5.063 10.261 1.00 80.62 86 TYR A O 1
ATOM 680 N N . ARG A 1 87 ? 17.271 -4.998 12.489 1.00 83.25 87 ARG A N 1
ATOM 681 C CA . ARG A 1 87 ? 15.837 -5.128 12.798 1.00 83.25 87 ARG A CA 1
ATOM 682 C C . ARG A 1 87 ? 15.020 -3.957 12.264 1.00 83.25 87 ARG A C 1
ATOM 684 O O . ARG A 1 87 ? 13.891 -4.153 11.844 1.00 83.25 87 ARG A O 1
ATOM 691 N N . TRP A 1 88 ? 15.586 -2.758 12.217 1.00 82.38 88 TRP A N 1
ATOM 692 C CA . TRP A 1 88 ? 14.919 -1.606 11.627 1.00 82.38 88 TRP A CA 1
ATOM 693 C C . TRP A 1 88 ? 14.721 -1.784 10.114 1.00 82.38 88 TRP A C 1
ATOM 695 O O . TRP A 1 88 ? 13.641 -1.515 9.613 1.00 82.38 88 TRP A O 1
ATOM 705 N N . VAL A 1 89 ? 15.710 -2.277 9.364 1.00 77.12 89 VAL A N 1
ATOM 706 C CA . VAL A 1 89 ? 15.547 -2.482 7.908 1.00 77.12 89 VAL A CA 1
ATOM 707 C C . VAL A 1 89 ? 14.682 -3.704 7.587 1.00 77.12 89 VAL A C 1
ATOM 709 O O . VAL A 1 89 ? 13.827 -3.630 6.709 1.00 77.12 89 VAL A O 1
ATOM 712 N N . PHE A 1 90 ? 14.898 -4.819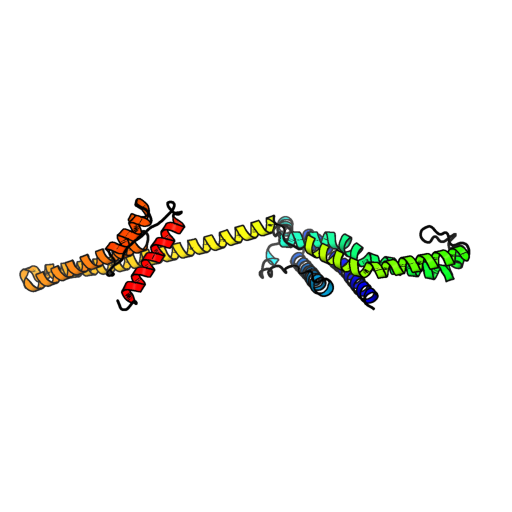 8.287 1.00 80.88 90 PHE A N 1
ATOM 713 C CA . PHE A 1 90 ? 14.322 -6.122 7.934 1.00 80.88 90 PHE A CA 1
ATOM 714 C C . PHE A 1 90 ? 13.157 -6.571 8.821 1.00 80.88 90 PHE A C 1
ATOM 716 O O . PHE A 1 90 ? 12.510 -7.562 8.506 1.00 80.88 90 PHE A O 1
ATOM 723 N N . GLY A 1 91 ? 12.879 -5.871 9.922 1.00 77.69 91 GLY A N 1
ATOM 724 C CA . GLY A 1 91 ? 11.781 -6.210 10.834 1.00 77.69 91 GLY A CA 1
ATOM 725 C C . GLY A 1 91 ? 10.404 -5.797 10.321 1.00 77.69 91 GLY A C 1
ATOM 726 O O . GLY A 1 91 ? 9.399 -6.291 10.813 1.00 77.69 91 GLY A O 1
ATOM 727 N N . ASP A 1 92 ? 10.353 -4.920 9.318 1.00 81.25 92 ASP A N 1
ATOM 728 C CA . ASP A 1 92 ? 9.129 -4.572 8.605 1.00 81.25 92 ASP A CA 1
ATOM 729 C C . ASP A 1 92 ? 9.205 -5.137 7.185 1.00 81.25 92 ASP A C 1
ATOM 731 O O . ASP A 1 92 ? 10.137 -4.830 6.430 1.00 81.25 92 ASP A O 1
ATOM 735 N N . ALA A 1 93 ? 8.217 -5.951 6.816 1.00 81.94 93 ALA A N 1
ATOM 736 C CA . ALA A 1 93 ? 8.154 -6.596 5.510 1.00 81.94 93 ALA A CA 1
ATOM 737 C C . ALA A 1 93 ? 8.170 -5.579 4.358 1.00 81.94 93 ALA A C 1
ATOM 739 O O . ALA A 1 93 ? 8.778 -5.813 3.311 1.00 81.94 93 ALA A O 1
ATOM 740 N N . GLN A 1 94 ? 7.578 -4.403 4.566 1.00 83.12 94 GLN A N 1
ATOM 741 C CA . GLN A 1 94 ? 7.562 -3.336 3.584 1.00 83.12 94 GLN A CA 1
ATOM 742 C C . GLN A 1 94 ? 8.949 -2.720 3.371 1.00 83.12 94 GLN A C 1
ATOM 744 O O . GLN A 1 94 ? 9.363 -2.536 2.224 1.00 83.12 94 GLN A O 1
ATOM 749 N N . ARG A 1 95 ? 9.693 -2.443 4.449 1.00 83.38 95 ARG A N 1
ATOM 750 C CA . ARG A 1 95 ? 11.066 -1.911 4.357 1.00 83.38 95 ARG A CA 1
ATOM 751 C C . ARG A 1 95 ? 12.012 -2.928 3.726 1.00 83.38 95 ARG A C 1
ATOM 753 O O . ARG A 1 95 ? 12.785 -2.571 2.836 1.00 83.38 95 ARG A O 1
ATOM 760 N N . ALA A 1 96 ? 11.887 -4.200 4.100 1.00 83.94 96 ALA A N 1
ATOM 761 C CA . ALA A 1 96 ? 12.648 -5.287 3.491 1.00 83.94 96 ALA A CA 1
ATOM 762 C C . ALA A 1 96 ? 12.381 -5.394 1.978 1.00 83.94 96 ALA A C 1
ATOM 764 O O . ALA A 1 96 ? 13.306 -5.595 1.185 1.00 83.94 96 ALA A O 1
ATOM 765 N N . ARG A 1 97 ? 11.124 -5.213 1.553 1.00 88.12 97 ARG A N 1
ATOM 766 C CA . ARG A 1 97 ? 10.727 -5.220 0.140 1.00 88.12 97 ARG A CA 1
ATOM 767 C C . ARG A 1 97 ? 11.313 -4.050 -0.640 1.00 88.12 97 ARG A C 1
ATOM 769 O O . ARG A 1 97 ? 11.866 -4.274 -1.711 1.00 88.12 97 ARG A O 1
ATOM 776 N N . GLU A 1 98 ? 11.206 -2.830 -0.120 1.00 87.50 98 GLU A N 1
ATOM 777 C CA . GLU A 1 98 ? 11.765 -1.629 -0.758 1.00 87.50 98 GLU A CA 1
ATOM 778 C C . GLU A 1 98 ? 13.290 -1.733 -0.883 1.00 87.50 98 GLU A C 1
ATOM 780 O O . GLU A 1 98 ? 13.856 -1.418 -1.932 1.00 87.50 98 GLU A O 1
ATOM 785 N N . TRP A 1 99 ? 13.952 -2.286 0.137 1.00 84.12 99 TRP A N 1
ATOM 786 C CA . TRP A 1 99 ? 15.381 -2.575 0.086 1.00 84.12 99 TRP A CA 1
ATOM 787 C C . TRP A 1 99 ? 15.723 -3.611 -0.995 1.00 84.12 99 TRP A C 1
ATOM 789 O O . TRP A 1 99 ? 16.552 -3.338 -1.865 1.00 84.12 99 TRP A O 1
ATOM 799 N N . ARG A 1 100 ? 15.042 -4.765 -1.016 1.00 86.44 100 ARG A N 1
ATOM 800 C CA . ARG A 1 100 ? 15.248 -5.809 -2.038 1.00 86.44 100 ARG A CA 1
ATOM 801 C C . ARG A 1 100 ? 14.977 -5.291 -3.450 1.00 86.44 100 ARG A C 1
ATOM 803 O O . ARG A 1 100 ? 15.742 -5.589 -4.365 1.00 86.44 100 ARG A O 1
ATOM 810 N N . TRP A 1 101 ? 13.915 -4.508 -3.627 1.00 90.25 101 TRP A N 1
ATOM 811 C CA . TRP A 1 101 ? 13.617 -3.852 -4.895 1.00 90.25 101 TRP A CA 1
ATOM 812 C C . TRP A 1 101 ? 14.781 -2.974 -5.335 1.00 90.25 101 TRP A C 1
ATOM 814 O O . TRP A 1 101 ? 15.246 -3.131 -6.455 1.00 90.25 101 TRP A O 1
ATOM 824 N N . SER A 1 102 ? 15.307 -2.120 -4.456 1.00 85.50 102 SER A N 1
ATOM 825 C CA . SER A 1 102 ? 16.397 -1.206 -4.809 1.00 85.50 102 SER A CA 1
ATOM 826 C C . SER A 1 102 ? 17.693 -1.920 -5.208 1.00 85.50 102 SER A C 1
ATOM 828 O O . SER A 1 102 ? 18.359 -1.521 -6.169 1.00 85.50 102 SER A O 1
ATOM 830 N N . ALA A 1 103 ? 18.006 -3.026 -4.524 1.00 83.31 103 ALA A N 1
ATOM 831 C CA . ALA A 1 103 ? 19.143 -3.875 -4.847 1.00 83.31 103 ALA A CA 1
ATOM 832 C C . ALA A 1 103 ? 18.981 -4.512 -6.234 1.00 83.31 103 ALA A C 1
ATOM 834 O O . ALA A 1 103 ? 19.923 -4.512 -7.019 1.00 83.31 103 ALA A O 1
ATOM 835 N N . LEU A 1 104 ? 17.781 -4.999 -6.570 1.00 87.88 104 LEU A N 1
ATOM 836 C CA . LEU A 1 104 ? 17.487 -5.605 -7.873 1.00 87.88 104 LEU A CA 1
ATOM 837 C C . LEU A 1 104 ? 17.333 -4.572 -8.998 1.00 87.88 104 LEU A C 1
ATOM 839 O O . LEU A 1 104 ? 17.680 -4.847 -10.145 1.00 87.88 104 LEU A O 1
ATOM 843 N N . TYR A 1 105 ? 16.813 -3.386 -8.688 1.00 88.31 105 TYR A N 1
ATOM 844 C CA . TYR A 1 105 ? 16.430 -2.367 -9.660 1.00 88.31 105 TYR A CA 1
ATOM 845 C C . TYR A 1 105 ? 17.628 -1.794 -10.418 1.00 88.31 105 TYR A C 1
ATOM 847 O O . TYR A 1 105 ? 17.548 -1.601 -11.631 1.00 88.31 105 TYR A O 1
ATOM 855 N N . SER A 1 106 ? 18.757 -1.619 -9.728 1.00 82.75 106 SER A N 1
ATOM 856 C CA . SER A 1 106 ? 20.012 -1.150 -10.332 1.00 82.75 106 SER A CA 1
ATOM 857 C C . SER A 1 106 ? 20.490 -2.062 -11.468 1.00 82.75 106 SER A C 1
ATOM 859 O O . SER A 1 106 ? 21.074 -1.589 -12.438 1.00 82.75 106 SER A O 1
ATOM 861 N N . PHE A 1 107 ? 20.195 -3.363 -11.381 1.00 85.94 107 PHE A N 1
ATOM 862 C CA . PHE A 1 107 ? 20.561 -4.339 -12.404 1.00 85.94 107 PHE A CA 1
ATOM 863 C C . PHE A 1 107 ? 19.437 -4.533 -13.419 1.00 85.94 107 PHE A C 1
ATOM 865 O O . PHE A 1 107 ? 19.625 -4.314 -14.611 1.00 85.94 107 PHE A O 1
ATOM 872 N N . VAL A 1 108 ? 18.250 -4.927 -12.955 1.00 88.62 108 VAL A N 1
ATOM 873 C CA . VAL A 1 108 ? 17.151 -5.345 -13.836 1.00 88.62 108 VAL A CA 1
ATOM 874 C C . VAL A 1 108 ? 16.457 -4.141 -14.465 1.00 88.62 108 VAL A C 1
ATOM 876 O O . VAL A 1 108 ? 16.297 -4.094 -15.682 1.00 88.62 108 VAL A O 1
ATOM 879 N N . GLY A 1 109 ? 16.076 -3.150 -13.656 1.00 83.56 109 GLY A N 1
ATOM 880 C CA . GLY A 1 109 ? 15.436 -1.926 -14.141 1.00 83.56 109 GLY A CA 1
ATOM 881 C C . GLY A 1 109 ? 16.381 -1.108 -15.016 1.00 83.56 109 GLY A C 1
ATOM 882 O O . GLY A 1 109 ? 16.011 -0.714 -16.120 1.00 83.56 109 GLY A O 1
ATOM 883 N N . GLY A 1 110 ? 17.632 -0.950 -14.571 1.00 87.19 110 GLY A N 1
ATOM 884 C CA . GLY A 1 110 ? 18.685 -0.287 -15.339 1.00 87.19 110 GLY A CA 1
ATOM 885 C C . GLY A 1 110 ? 18.941 -0.944 -16.696 1.00 87.19 110 GLY A C 1
ATOM 886 O O . GLY A 1 110 ? 18.997 -0.248 -17.708 1.00 87.19 110 GLY A O 1
ATOM 887 N N . LEU A 1 111 ? 19.021 -2.277 -16.759 1.00 90.62 111 LEU A N 1
ATOM 888 C CA . LEU A 1 111 ? 19.229 -2.994 -18.020 1.00 90.62 111 LEU A CA 1
ATOM 889 C C . LEU A 1 111 ? 18.015 -2.888 -18.946 1.00 90.62 111 LEU A C 1
ATOM 891 O O . LEU A 1 111 ? 18.175 -2.577 -20.125 1.00 90.62 111 LEU A O 1
ATOM 895 N N . VAL A 1 112 ? 16.802 -3.099 -18.426 1.00 92.38 112 VAL A N 1
ATOM 896 C CA . VAL A 1 112 ? 15.569 -3.021 -19.226 1.00 92.38 112 VAL A CA 1
ATOM 897 C C . VAL A 1 112 ? 15.396 -1.613 -19.801 1.00 92.38 112 VAL A C 1
ATOM 899 O O . VAL A 1 112 ? 15.241 -1.467 -21.017 1.00 92.38 112 VAL A O 1
ATOM 902 N N . ALA A 1 113 ? 15.497 -0.577 -18.966 1.00 91.19 113 ALA A N 1
ATOM 903 C CA . ALA A 1 113 ? 15.357 0.818 -19.377 1.00 91.19 113 ALA A CA 1
ATOM 904 C C . ALA A 1 113 ? 16.533 1.324 -20.231 1.00 91.19 113 ALA A C 1
ATOM 906 O O . ALA A 1 113 ? 16.337 2.124 -21.144 1.00 91.19 113 ALA A O 1
ATOM 907 N N . GLY A 1 114 ? 17.756 0.865 -19.964 1.00 92.50 114 GLY A N 1
ATOM 908 C CA . GLY A 1 114 ? 18.967 1.309 -20.656 1.00 92.50 114 GLY A CA 1
ATOM 909 C C . GLY A 1 114 ? 19.157 0.689 -22.041 1.00 92.50 114 GLY A C 1
ATOM 910 O O . GLY A 1 114 ? 19.681 1.354 -22.937 1.00 92.50 114 GLY A O 1
ATOM 911 N N . LEU A 1 115 ? 18.695 -0.551 -22.252 1.00 95.00 115 LEU A N 1
ATOM 912 C CA . LEU A 1 115 ? 18.938 -1.319 -23.479 1.00 95.00 115 LEU A CA 1
ATOM 913 C C . LEU A 1 115 ? 18.532 -0.576 -24.771 1.00 95.00 115 LEU A C 1
ATOM 915 O O . LEU A 1 115 ? 19.360 -0.508 -25.680 1.00 95.00 115 LEU A O 1
ATOM 919 N N . PRO A 1 116 ? 17.333 0.037 -24.890 1.00 96.06 116 PRO A N 1
ATOM 920 C CA . PRO A 1 116 ? 16.967 0.798 -26.088 1.00 96.06 116 PRO A CA 1
ATOM 921 C C . PRO A 1 116 ? 17.933 1.950 -26.395 1.00 96.06 116 PRO A C 1
ATOM 923 O O . PRO A 1 116 ? 18.298 2.156 -27.550 1.00 96.06 116 PRO A O 1
ATOM 926 N N . GLY A 1 117 ? 18.367 2.687 -25.365 1.00 94.38 117 GLY A N 1
ATOM 927 C CA . GLY A 1 117 ? 19.327 3.786 -25.501 1.00 94.38 117 GLY A CA 1
ATOM 928 C C . GLY A 1 117 ? 20.714 3.296 -25.903 1.00 94.38 117 GLY A C 1
ATOM 929 O O . GLY A 1 117 ? 21.320 3.863 -26.810 1.00 94.38 117 GLY A O 1
ATOM 930 N N . ALA A 1 118 ? 21.179 2.207 -25.288 1.00 95.44 118 ALA A N 1
ATOM 931 C CA . ALA A 1 118 ? 22.456 1.582 -25.613 1.00 95.44 118 ALA A CA 1
ATOM 932 C C . ALA A 1 118 ? 22.503 1.095 -27.071 1.00 95.44 118 ALA A C 1
ATOM 934 O O . ALA A 1 118 ? 23.482 1.360 -27.762 1.00 95.44 118 ALA A O 1
ATOM 935 N N . LEU A 1 119 ? 21.431 0.467 -27.571 1.00 97.06 119 LEU A N 1
ATOM 936 C CA . LEU A 1 119 ? 21.335 0.039 -28.973 1.00 97.06 119 LEU A CA 1
ATOM 937 C C . LEU A 1 119 ? 21.362 1.228 -29.942 1.00 97.06 119 LEU A C 1
ATOM 939 O O . LEU A 1 119 ? 22.022 1.160 -30.973 1.00 97.06 119 LEU A O 1
ATOM 943 N N . VAL A 1 120 ? 20.693 2.338 -29.611 1.00 96.69 120 VAL A N 1
ATOM 944 C CA . VAL A 1 120 ? 20.743 3.556 -30.437 1.00 96.69 120 VAL A CA 1
ATOM 945 C C . VAL A 1 120 ? 22.154 4.141 -30.475 1.00 96.69 120 VAL A C 1
ATOM 947 O O . VAL A 1 120 ? 22.657 4.417 -31.560 1.00 96.69 120 VAL A O 1
ATOM 950 N N . LEU A 1 121 ? 22.817 4.286 -29.324 1.00 96.81 121 LEU A N 1
ATOM 951 C CA . LEU A 1 121 ? 24.193 4.793 -29.259 1.00 96.81 121 LEU A CA 1
ATOM 952 C C . LEU A 1 121 ? 25.178 3.872 -29.992 1.00 96.81 121 LEU A C 1
ATOM 954 O O . LEU A 1 121 ? 26.017 4.347 -30.754 1.00 96.81 121 LEU A O 1
ATOM 958 N N . TYR A 1 122 ? 25.038 2.558 -29.822 1.00 97.19 122 TYR A N 1
ATOM 959 C CA . TYR A 1 122 ? 25.861 1.572 -30.518 1.00 97.19 122 TYR A CA 1
ATOM 960 C C . TYR A 1 122 ? 25.598 1.547 -32.032 1.00 97.19 122 TYR A C 1
ATOM 962 O O . TYR A 1 122 ? 26.518 1.362 -32.829 1.00 97.19 122 TYR A O 1
ATOM 970 N N . GLY A 1 123 ? 24.355 1.786 -32.452 1.00 96.81 123 GLY A N 1
ATOM 971 C CA . GLY A 1 123 ? 23.999 1.967 -33.856 1.00 96.81 123 GLY A CA 1
ATOM 972 C C . GLY A 1 123 ? 24.628 3.222 -34.466 1.00 96.81 123 GLY A C 1
ATOM 973 O O . GLY A 1 123 ? 25.193 3.166 -35.557 1.00 96.81 123 GLY A O 1
ATOM 974 N N . LEU A 1 124 ? 24.611 4.342 -33.731 1.00 97.25 124 LEU A N 1
ATOM 975 C CA . LEU A 1 124 ? 25.282 5.586 -34.129 1.00 97.25 124 LEU A CA 1
ATOM 976 C C . LEU A 1 124 ? 26.801 5.410 -34.247 1.00 97.25 124 LEU A C 1
ATOM 978 O O . LEU A 1 124 ? 27.397 5.969 -35.165 1.00 97.25 124 LEU A O 1
ATOM 982 N N . TRP A 1 125 ? 27.416 4.602 -33.377 1.00 96.62 125 TRP A N 1
ATOM 983 C CA . TRP A 1 125 ? 28.825 4.225 -33.509 1.00 96.62 125 TRP A CA 1
ATOM 984 C C . TRP A 1 125 ? 29.098 3.481 -34.825 1.00 96.62 125 TRP A C 1
ATOM 986 O O . TRP A 1 125 ? 30.042 3.823 -35.531 1.00 96.62 125 TRP A O 1
ATOM 996 N N . GLY A 1 126 ? 28.231 2.544 -35.224 1.00 95.69 126 GLY A N 1
ATOM 997 C CA . GLY A 1 126 ? 28.334 1.874 -36.528 1.00 95.69 126 GLY A CA 1
ATOM 998 C C . GLY A 1 126 ? 28.249 2.849 -37.707 1.00 95.69 126 GLY A C 1
ATOM 999 O O . GLY A 1 126 ? 29.066 2.793 -38.624 1.00 95.69 126 GLY A O 1
ATOM 1000 N N . VAL A 1 127 ? 27.318 3.810 -37.656 1.00 96.50 127 VAL A N 1
ATOM 1001 C CA . VAL A 1 127 ? 27.201 4.873 -38.674 1.00 96.50 127 VAL A CA 1
ATOM 1002 C C . VAL A 1 127 ? 28.452 5.749 -38.715 1.00 96.50 127 VAL A C 1
ATOM 1004 O O . VAL A 1 127 ? 28.934 6.072 -39.796 1.00 96.50 127 VAL A O 1
ATOM 1007 N N . PHE A 1 128 ? 29.013 6.105 -37.560 1.00 96.81 128 PHE A N 1
ATOM 1008 C CA . PHE A 1 128 ? 30.267 6.851 -37.479 1.00 96.81 128 PHE A CA 1
ATOM 1009 C C . PHE A 1 128 ? 31.431 6.084 -38.132 1.00 96.81 128 PHE A C 1
ATOM 1011 O O . PHE A 1 128 ? 32.193 6.662 -38.913 1.00 96.81 128 PHE A O 1
ATOM 1018 N N . LEU A 1 129 ? 31.523 4.771 -37.902 1.00 94.25 129 LEU A N 1
ATOM 1019 C CA . LEU A 1 129 ? 32.528 3.916 -38.538 1.00 94.25 129 LEU A CA 1
ATOM 1020 C C . LEU A 1 129 ? 32.382 3.841 -40.064 1.00 94.25 129 LEU A C 1
ATOM 1022 O O . LEU A 1 129 ? 33.385 3.663 -40.749 1.00 94.25 129 LEU A O 1
ATOM 1026 N N . ALA A 1 130 ? 31.194 4.072 -40.626 1.00 94.81 130 ALA A N 1
ATOM 1027 C CA . ALA A 1 130 ? 31.028 4.143 -42.080 1.00 94.81 130 ALA A CA 1
ATOM 1028 C C . ALA A 1 130 ? 31.813 5.293 -42.730 1.00 94.81 130 ALA A C 1
ATOM 1030 O O . ALA A 1 130 ? 32.227 5.185 -43.885 1.00 94.81 130 ALA A O 1
ATOM 1031 N N . PHE A 1 131 ? 32.040 6.380 -41.986 1.00 94.75 131 PHE A N 1
ATOM 1032 C CA . PHE A 1 131 ? 32.779 7.551 -42.458 1.00 94.75 131 PHE A CA 1
ATOM 1033 C C . PHE A 1 131 ? 34.237 7.540 -41.999 1.00 94.75 131 PHE A C 1
ATOM 1035 O O . PHE A 1 131 ? 35.134 7.837 -42.786 1.00 94.75 131 PHE A O 1
ATOM 1042 N N . PHE A 1 132 ? 34.479 7.179 -40.737 1.00 94.06 132 PHE A N 1
ATOM 1043 C CA . PHE A 1 132 ? 35.792 7.314 -40.099 1.00 94.06 132 PHE A CA 1
ATOM 1044 C C . PHE A 1 132 ? 36.494 5.977 -39.840 1.00 94.06 132 PHE A C 1
ATOM 1046 O O . PHE A 1 132 ? 37.694 5.968 -39.571 1.00 94.06 132 PHE A O 1
ATOM 1053 N N . GLY A 1 133 ? 35.791 4.848 -39.961 1.00 89.31 133 GLY A N 1
ATOM 1054 C CA . GLY A 1 133 ? 36.268 3.529 -39.539 1.00 89.31 133 GLY A CA 1
ATOM 1055 C C . GLY A 1 133 ? 37.579 3.110 -40.193 1.00 89.31 133 GLY A C 1
ATOM 1056 O O . GLY A 1 133 ? 38.462 2.633 -39.496 1.00 89.31 133 GLY A O 1
ATOM 1057 N N . ARG A 1 134 ? 37.776 3.408 -41.485 1.00 90.00 134 ARG A N 1
ATOM 1058 C CA . ARG A 1 134 ? 39.052 3.139 -42.174 1.00 90.00 134 ARG A CA 1
ATOM 1059 C C . ARG A 1 134 ? 40.223 3.927 -41.579 1.00 90.00 134 ARG A C 1
ATOM 1061 O O . ARG A 1 134 ? 41.315 3.397 -41.424 1.00 90.00 134 ARG A O 1
ATOM 1068 N N . SER A 1 135 ? 40.002 5.206 -41.268 1.00 91.12 135 SER A N 1
ATOM 1069 C CA . SER A 1 135 ? 41.040 6.052 -40.665 1.00 91.12 135 SER A CA 1
ATOM 1070 C C . SER A 1 135 ? 41.382 5.576 -39.257 1.00 91.12 135 SER A C 1
ATOM 1072 O O . SER A 1 135 ? 42.552 5.572 -38.891 1.00 91.12 135 SER A O 1
ATOM 1074 N N . LEU A 1 136 ? 40.367 5.167 -38.488 1.00 90.19 136 LEU A N 1
ATOM 1075 C CA . LEU A 1 136 ? 40.559 4.592 -37.161 1.00 90.19 136 LEU A CA 1
ATOM 1076 C C . LEU A 1 136 ? 41.283 3.243 -37.224 1.00 90.19 136 LEU A C 1
ATOM 1078 O O . LEU A 1 136 ? 42.219 3.052 -36.457 1.00 90.19 136 LEU A O 1
ATOM 1082 N N . SER A 1 137 ? 40.914 2.362 -38.160 1.00 89.69 137 SER A N 1
ATOM 1083 C CA . SER A 1 137 ? 41.563 1.058 -38.355 1.00 89.69 137 SER A CA 1
ATOM 1084 C C . SER A 1 137 ? 43.061 1.202 -38.623 1.00 89.69 137 SER A C 1
ATOM 1086 O O . SER A 1 137 ? 43.860 0.524 -37.987 1.00 89.69 137 SER A O 1
ATOM 1088 N N . TYR A 1 138 ? 43.466 2.184 -39.436 1.00 89.25 138 TYR A N 1
ATOM 1089 C CA . TYR A 1 138 ? 44.885 2.480 -39.651 1.00 89.25 138 TYR A CA 1
ATOM 1090 C C . TYR A 1 138 ? 45.611 2.938 -38.375 1.00 89.25 138 TYR A C 1
ATOM 1092 O O . TYR A 1 138 ? 46.754 2.561 -38.140 1.00 89.25 138 TYR A O 1
ATOM 1100 N N . SER A 1 139 ? 44.969 3.768 -37.548 1.00 90.00 139 SER A N 1
ATOM 1101 C CA . SER A 1 139 ? 45.594 4.286 -36.324 1.00 90.00 139 SER A CA 1
ATOM 1102 C C . SER A 1 139 ? 45.607 3.296 -35.159 1.00 90.00 139 SER A C 1
ATOM 1104 O O . SER A 1 139 ? 46.432 3.440 -34.261 1.00 90.00 139 SER A O 1
ATOM 1106 N N . TRP A 1 140 ? 44.649 2.368 -35.115 1.00 88.75 140 TRP A N 1
ATOM 1107 C CA . TRP A 1 140 ? 44.373 1.502 -33.961 1.00 88.75 140 TRP A CA 1
ATOM 1108 C C . TRP A 1 140 ? 44.626 0.016 -34.255 1.00 88.75 140 TRP A C 1
ATOM 1110 O O . TRP A 1 140 ? 44.227 -0.821 -33.454 1.00 88.75 140 TRP A O 1
ATOM 1120 N N . ASP A 1 141 ? 45.303 -0.295 -35.366 1.00 84.69 141 ASP A N 1
ATOM 1121 C CA . ASP A 1 141 ? 45.644 -1.663 -35.787 1.00 84.69 141 ASP A CA 1
ATOM 1122 C C . ASP A 1 141 ? 44.408 -2.577 -35.921 1.00 84.69 141 ASP A C 1
ATOM 1124 O O . ASP A 1 141 ? 44.344 -3.680 -35.381 1.00 84.69 141 ASP A O 1
ATOM 1128 N N . GLY A 1 142 ? 43.386 -2.075 -36.623 1.00 86.69 142 GLY A N 1
ATOM 1129 C CA . GLY A 1 142 ? 42.109 -2.765 -36.819 1.00 86.69 142 GLY A CA 1
ATOM 1130 C C . GLY A 1 142 ? 40.974 -2.218 -35.951 1.00 86.69 142 GLY A C 1
ATOM 1131 O O . GLY A 1 142 ? 41.142 -1.861 -34.785 1.00 86.69 142 GLY A O 1
ATOM 1132 N N . VAL A 1 143 ? 39.763 -2.156 -36.513 1.00 92.19 143 VAL A N 1
ATOM 1133 C CA . VAL A 1 143 ? 38.544 -1.803 -35.765 1.00 92.19 143 VAL A CA 1
ATOM 1134 C C . VAL A 1 143 ? 37.454 -2.818 -36.053 1.00 92.19 143 VAL A C 1
ATOM 1136 O O . VAL A 1 143 ? 37.076 -3.040 -37.202 1.00 92.19 143 VAL A O 1
ATOM 1139 N N . TRP A 1 144 ? 36.893 -3.385 -34.989 1.00 94.19 144 TRP A N 1
ATOM 1140 C CA . TRP A 1 144 ? 35.777 -4.317 -35.070 1.00 94.19 144 TRP A CA 1
ATOM 1141 C C . TRP A 1 144 ? 34.453 -3.634 -34.733 1.00 94.19 144 TRP A C 1
ATOM 1143 O O . TRP A 1 144 ? 34.324 -2.931 -33.727 1.00 94.19 144 TRP A O 1
ATOM 1153 N N . TYR A 1 145 ? 33.437 -3.898 -35.549 1.00 94.12 145 TYR A N 1
ATOM 1154 C CA . TYR A 1 145 ? 32.050 -3.561 -35.261 1.00 94.12 145 TYR A CA 1
ATOM 1155 C C . TYR A 1 145 ? 31.202 -4.828 -35.252 1.00 94.12 145 TYR A C 1
ATOM 1157 O O . TYR A 1 145 ? 30.864 -5.366 -36.305 1.00 94.12 145 TYR A O 1
ATOM 1165 N N . THR A 1 146 ? 30.832 -5.302 -34.061 1.00 93.19 146 THR A N 1
ATOM 1166 C CA . THR A 1 146 ? 30.221 -6.624 -33.832 1.00 93.19 146 THR A CA 1
ATOM 1167 C C . THR A 1 146 ? 31.094 -7.754 -34.392 1.00 93.19 146 THR A C 1
ATOM 1169 O O . THR A 1 146 ? 32.057 -8.149 -33.749 1.00 93.19 146 THR A O 1
ATOM 1172 N N . VAL A 1 147 ? 30.784 -8.233 -35.594 1.00 93.25 147 VAL A N 1
ATOM 1173 C CA . VAL A 1 147 ? 31.483 -9.293 -36.331 1.00 93.25 147 VAL A CA 1
ATOM 1174 C C . VAL A 1 147 ? 32.223 -8.770 -37.568 1.00 93.25 147 VAL A C 1
ATOM 1176 O O . VAL A 1 147 ? 32.838 -9.547 -38.289 1.00 93.25 147 VAL A O 1
ATOM 1179 N N . ILE A 1 148 ? 32.141 -7.467 -37.848 1.00 92.38 148 ILE A N 1
ATOM 1180 C CA . ILE A 1 148 ? 32.683 -6.841 -39.057 1.00 92.38 148 ILE A CA 1
ATOM 1181 C C . ILE A 1 148 ? 34.042 -6.225 -38.734 1.00 92.38 148 ILE A C 1
ATOM 1183 O O . ILE A 1 148 ? 34.113 -5.323 -37.899 1.00 92.38 148 ILE A O 1
ATOM 1187 N N . HIS A 1 149 ? 35.094 -6.667 -39.421 1.00 94.56 149 HIS A N 1
ATOM 1188 C CA . HIS A 1 149 ? 36.404 -6.020 -39.375 1.00 94.56 149 HIS A CA 1
ATOM 1189 C C . HIS A 1 149 ? 36.466 -4.884 -40.402 1.00 94.56 149 HIS A C 1
ATOM 1191 O O . HIS A 1 149 ? 36.199 -5.103 -41.582 1.00 94.56 149 HIS A O 1
ATOM 1197 N N . VAL A 1 150 ? 36.738 -3.656 -39.960 1.00 93.31 150 VAL A N 1
ATOM 1198 C CA . VAL A 1 150 ? 36.587 -2.436 -40.767 1.00 93.31 150 VAL A CA 1
ATOM 1199 C C . VAL A 1 150 ? 37.935 -1.982 -41.338 1.00 93.31 150 VAL A C 1
ATOM 1201 O O . VAL A 1 150 ? 38.483 -0.969 -40.913 1.00 93.31 150 VAL A O 1
ATOM 1204 N N . ASP A 1 151 ? 38.456 -2.702 -42.333 1.00 91.69 151 ASP A N 1
ATOM 1205 C CA . ASP A 1 151 ? 39.750 -2.369 -42.971 1.00 91.69 151 ASP A CA 1
ATOM 1206 C C . ASP A 1 151 ? 39.610 -1.608 -44.288 1.00 91.69 151 ASP A C 1
ATOM 1208 O O . ASP A 1 151 ? 40.476 -0.828 -44.690 1.00 91.69 151 ASP A O 1
ATOM 1212 N N . ASP A 1 152 ? 38.484 -1.804 -44.963 1.00 91.06 152 ASP A N 1
ATOM 1213 C CA . ASP A 1 152 ? 38.199 -1.219 -46.262 1.00 91.06 152 ASP A CA 1
ATOM 1214 C C . ASP A 1 152 ? 36.824 -0.544 -46.297 1.00 91.06 152 ASP A C 1
ATOM 1216 O O . ASP A 1 152 ? 36.026 -0.566 -45.354 1.00 91.06 152 ASP A O 1
ATOM 1220 N N . ARG A 1 153 ? 36.563 0.144 -47.411 1.00 91.31 153 ARG A N 1
ATOM 1221 C CA . ARG A 1 153 ? 35.351 0.943 -47.592 1.00 91.31 153 ARG A CA 1
ATOM 1222 C C . ARG A 1 153 ? 34.070 0.088 -47.620 1.00 91.31 153 ARG A C 1
ATOM 1224 O O . ARG A 1 153 ? 33.118 0.499 -46.958 1.00 91.31 153 ARG A O 1
ATOM 1231 N N . PRO A 1 154 ? 34.006 -1.058 -48.327 1.00 94.75 154 PRO A N 1
ATOM 1232 C CA . PRO A 1 154 ? 32.883 -1.991 -48.216 1.00 94.75 154 PRO A CA 1
ATOM 1233 C C . PRO A 1 154 ? 32.538 -2.387 -46.774 1.00 94.75 154 PRO A C 1
ATOM 1235 O O . PRO A 1 154 ? 31.378 -2.258 -46.375 1.00 94.75 154 PRO A O 1
ATOM 1238 N N . HIS A 1 155 ? 33.525 -2.793 -45.972 1.00 93.62 155 HIS A N 1
ATOM 1239 C CA . HIS A 1 155 ? 33.285 -3.199 -44.584 1.00 93.62 155 HIS A CA 1
ATOM 1240 C C . HIS A 1 155 ? 32.839 -2.027 -43.698 1.00 93.62 155 HIS A C 1
ATOM 1242 O O . HIS A 1 155 ? 31.945 -2.192 -42.866 1.00 93.62 155 HIS A O 1
ATOM 1248 N N . ALA A 1 156 ? 33.369 -0.820 -43.925 1.00 94.38 156 ALA A N 1
ATOM 1249 C CA . ALA A 1 156 ? 32.906 0.393 -43.246 1.00 94.38 156 ALA A CA 1
ATOM 1250 C C . ALA A 1 156 ? 31.431 0.703 -43.558 1.00 94.38 156 ALA A C 1
ATOM 1252 O O . ALA A 1 156 ? 30.639 0.965 -42.652 1.00 94.38 156 ALA A O 1
ATOM 1253 N N . VAL A 1 157 ? 31.026 0.620 -44.830 1.00 95.25 157 VAL A N 1
ATOM 1254 C CA . VAL A 1 157 ? 29.623 0.824 -45.234 1.00 95.25 157 VAL A CA 1
ATOM 1255 C C . VAL A 1 157 ? 28.717 -0.247 -44.622 1.00 95.25 157 VAL A C 1
ATOM 1257 O O . VAL A 1 157 ? 27.640 0.081 -44.125 1.00 95.25 157 VAL A O 1
ATOM 1260 N N . MET A 1 158 ? 29.158 -1.508 -44.596 1.00 95.62 158 MET A N 1
ATOM 1261 C CA . MET A 1 158 ? 28.415 -2.605 -43.973 1.00 95.62 158 MET A CA 1
ATOM 1262 C C . MET A 1 158 ? 28.226 -2.386 -42.464 1.00 95.62 158 MET A C 1
ATOM 1264 O O . MET A 1 158 ? 27.117 -2.570 -41.960 1.00 95.62 158 MET A O 1
ATOM 1268 N N . ALA A 1 159 ? 29.260 -1.914 -41.757 1.00 95.56 159 ALA A N 1
ATOM 1269 C CA . ALA A 1 159 ? 29.162 -1.514 -40.352 1.00 95.56 159 ALA A CA 1
ATOM 1270 C C . ALA A 1 159 ? 28.157 -0.365 -40.150 1.00 95.56 159 ALA A C 1
ATOM 1272 O O . ALA A 1 159 ? 27.359 -0.402 -39.213 1.00 95.56 159 ALA A O 1
ATOM 1273 N N . GLY A 1 160 ? 28.121 0.602 -41.072 1.00 96.38 160 GLY A N 1
ATOM 1274 C CA . GLY A 1 160 ? 27.118 1.668 -41.095 1.00 96.38 160 GLY A CA 1
ATOM 1275 C C . GLY A 1 160 ? 25.688 1.163 -41.241 1.00 96.38 160 GLY A C 1
ATOM 1276 O O . GLY A 1 160 ? 24.820 1.528 -40.449 1.00 96.38 160 GLY A O 1
ATOM 1277 N N . LEU A 1 161 ? 25.439 0.302 -42.231 1.00 97.38 161 LEU A N 1
ATOM 1278 C CA . LEU A 1 161 ? 24.118 -0.283 -42.483 1.00 97.38 161 LEU A CA 1
ATOM 1279 C C . LEU A 1 161 ? 23.641 -1.131 -41.298 1.00 97.38 161 LEU A C 1
ATOM 1281 O O . LEU A 1 161 ? 22.493 -0.998 -40.867 1.00 97.38 161 LEU A O 1
ATOM 1285 N N . LEU A 1 162 ? 24.530 -1.950 -40.728 1.00 97.31 162 LEU A N 1
ATOM 1286 C CA . LEU A 1 162 ? 24.238 -2.711 -39.516 1.00 97.31 162 LEU A CA 1
ATOM 1287 C C . LEU A 1 162 ? 23.961 -1.777 -38.329 1.00 97.31 162 LEU A C 1
ATOM 1289 O O . LEU A 1 162 ? 23.019 -2.011 -37.575 1.00 97.31 162 LEU A O 1
ATOM 1293 N N . GLY A 1 163 ? 24.711 -0.681 -38.200 1.00 97.38 163 GLY A N 1
ATOM 1294 C CA . GLY A 1 163 ? 24.476 0.341 -37.184 1.00 97.38 163 GLY A CA 1
ATOM 1295 C C . GLY A 1 163 ? 23.101 0.999 -37.297 1.00 97.38 163 GLY A C 1
ATOM 1296 O O . GLY A 1 163 ? 22.396 1.127 -36.294 1.00 97.38 163 GLY A O 1
ATOM 1297 N N . VAL A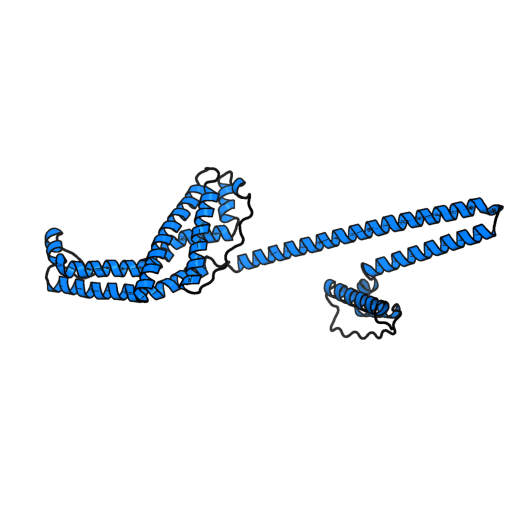 1 164 ? 22.654 1.331 -38.513 1.00 97.62 164 VAL A N 1
ATOM 1298 C CA . VAL A 1 164 ? 21.285 1.820 -38.757 1.00 97.62 164 VAL A CA 1
ATOM 1299 C C . VAL A 1 164 ? 20.251 0.780 -38.322 1.00 97.62 164 VAL A C 1
ATOM 1301 O O . VAL A 1 164 ? 19.289 1.132 -37.635 1.00 97.62 164 VAL A O 1
ATOM 1304 N N . ALA A 1 165 ? 20.452 -0.496 -38.664 1.00 97.69 165 ALA A N 1
ATOM 1305 C CA . ALA A 1 165 ? 19.546 -1.575 -38.273 1.00 97.69 165 ALA A CA 1
ATOM 1306 C C . ALA A 1 165 ? 19.473 -1.748 -36.743 1.00 97.69 165 ALA A C 1
ATOM 1308 O O . ALA A 1 165 ? 18.375 -1.817 -36.184 1.00 97.69 165 ALA A O 1
ATOM 1309 N N . ILE A 1 166 ? 20.617 -1.742 -36.048 1.00 97.62 166 ILE A N 1
ATOM 1310 C CA . ILE A 1 166 ? 20.685 -1.851 -34.583 1.00 97.62 166 ILE A CA 1
ATOM 1311 C C . ILE A 1 166 ? 20.027 -0.636 -33.910 1.00 97.62 166 ILE A C 1
ATOM 1313 O O . ILE A 1 166 ? 19.224 -0.795 -32.986 1.00 97.62 166 ILE A O 1
ATOM 1317 N N . GLY A 1 167 ? 20.292 0.578 -34.398 1.00 96.75 167 GLY A N 1
ATOM 1318 C CA . GLY A 1 167 ? 19.664 1.791 -33.872 1.00 96.75 167 GLY A CA 1
ATOM 1319 C C . GLY A 1 167 ? 18.146 1.811 -34.083 1.00 96.75 167 GLY A C 1
ATOM 1320 O O . GLY A 1 167 ? 17.388 2.164 -33.172 1.00 96.75 167 GLY A O 1
ATOM 1321 N N . ALA A 1 168 ? 17.675 1.359 -35.249 1.00 96.69 168 ALA A N 1
ATOM 1322 C CA . ALA A 1 168 ? 16.251 1.205 -35.536 1.00 96.69 168 ALA A CA 1
ATOM 1323 C C . ALA A 1 168 ? 15.588 0.155 -34.626 1.00 96.69 168 ALA A C 1
ATOM 1325 O O . ALA A 1 168 ? 14.476 0.388 -34.138 1.00 96.69 168 ALA A O 1
ATOM 1326 N N . ALA A 1 169 ? 16.274 -0.956 -34.338 1.00 96.50 169 ALA A N 1
ATOM 1327 C CA . ALA A 1 169 ? 15.819 -1.958 -33.376 1.00 96.50 169 ALA A CA 1
ATOM 1328 C C . ALA A 1 169 ? 15.700 -1.371 -31.959 1.00 96.50 169 ALA A C 1
ATOM 1330 O O . ALA A 1 169 ? 14.680 -1.575 -31.299 1.00 96.50 169 ALA A O 1
ATOM 1331 N N . GLY A 1 170 ? 16.669 -0.559 -31.519 1.00 95.12 170 GLY A N 1
ATOM 1332 C CA . GLY A 1 170 ? 16.594 0.175 -30.250 1.00 95.12 170 GLY A CA 1
ATOM 1333 C C . GLY A 1 170 ? 15.343 1.059 -30.148 1.00 95.12 170 GLY A C 1
ATOM 1334 O O . GLY A 1 170 ? 14.586 0.969 -29.180 1.00 95.12 170 GLY A O 1
ATOM 1335 N N . LEU A 1 171 ? 15.048 1.844 -31.191 1.00 95.38 171 LEU A N 1
ATOM 1336 C CA . LEU A 1 171 ? 13.829 2.664 -31.260 1.00 95.38 171 LEU A CA 1
ATOM 1337 C C . LEU A 1 171 ? 12.538 1.831 -31.265 1.00 95.38 171 LEU A C 1
ATOM 1339 O O . LEU A 1 171 ? 11.521 2.269 -30.720 1.00 95.38 171 LEU A O 1
ATOM 1343 N N . ALA A 1 172 ? 12.549 0.656 -31.895 1.00 95.31 172 ALA A N 1
ATOM 1344 C CA . ALA A 1 172 ? 11.403 -0.248 -31.928 1.00 95.31 172 ALA A CA 1
ATOM 1345 C C . ALA A 1 172 ? 11.153 -0.931 -30.571 1.00 95.31 172 ALA A C 1
ATOM 1347 O O . ALA A 1 172 ? 9.997 -1.148 -30.210 1.00 95.31 172 ALA A O 1
ATOM 1348 N N . LEU A 1 173 ? 12.209 -1.222 -29.805 1.00 95.38 173 LEU A N 1
ATOM 1349 C CA . LEU A 1 173 ? 12.129 -1.872 -28.492 1.00 95.38 173 LEU A CA 1
ATOM 1350 C C . LEU A 1 173 ? 11.710 -0.928 -27.357 1.00 95.38 173 LEU A C 1
ATOM 1352 O O . LEU A 1 173 ? 11.186 -1.405 -26.347 1.00 95.38 173 LEU A O 1
ATOM 1356 N N . ALA A 1 174 ? 11.912 0.386 -27.509 1.00 94.31 174 ALA A N 1
ATOM 1357 C CA . ALA A 1 174 ? 11.670 1.367 -26.449 1.00 94.31 174 ALA A CA 1
ATOM 1358 C C . ALA A 1 174 ? 10.255 1.307 -25.825 1.00 94.31 174 ALA A C 1
ATOM 1360 O O . ALA A 1 174 ? 10.171 1.261 -24.599 1.00 94.31 174 ALA A O 1
ATOM 1361 N N . PRO A 1 175 ? 9.140 1.233 -26.586 1.00 93.00 175 PRO A N 1
ATOM 1362 C CA . PRO A 1 175 ? 7.804 1.170 -25.986 1.00 93.00 175 PRO A CA 1
ATOM 1363 C C . PRO A 1 175 ? 7.599 -0.077 -25.116 1.00 93.00 175 PRO A C 1
ATOM 1365 O O . PRO A 1 175 ? 7.193 0.036 -23.966 1.00 93.00 175 PRO A O 1
ATOM 1368 N N . GLY A 1 176 ? 7.971 -1.259 -25.620 1.00 93.19 176 GLY A N 1
ATOM 1369 C CA . GLY A 1 176 ? 7.826 -2.507 -24.863 1.00 93.19 176 GLY A CA 1
ATOM 1370 C C . GLY A 1 176 ? 8.775 -2.608 -23.666 1.00 93.19 176 GLY A C 1
ATOM 1371 O O . GLY A 1 176 ? 8.547 -3.418 -22.769 1.00 93.19 176 GLY A O 1
ATOM 1372 N N . SER A 1 177 ? 9.854 -1.819 -23.635 1.00 93.31 177 SER A N 1
ATOM 1373 C CA . SER A 1 177 ? 10.719 -1.718 -22.458 1.00 93.31 177 SER A CA 1
ATOM 1374 C C . SER A 1 177 ? 10.004 -1.039 -21.282 1.00 93.31 177 SER A C 1
ATOM 1376 O O . SER A 1 177 ? 10.066 -1.559 -20.169 1.00 93.31 177 SER A O 1
ATOM 1378 N N . LEU A 1 178 ? 9.239 0.032 -21.531 1.00 92.56 178 LEU A N 1
ATOM 1379 C CA . LEU A 1 178 ? 8.465 0.726 -20.491 1.00 92.56 178 LEU A CA 1
ATOM 1380 C C . LEU A 1 178 ? 7.457 -0.214 -19.809 1.00 92.56 178 LEU A C 1
ATOM 1382 O O . LEU A 1 178 ? 7.417 -0.287 -18.583 1.00 92.56 178 LEU A O 1
ATOM 1386 N N . ASP A 1 179 ? 6.735 -1.022 -20.588 1.00 92.56 179 ASP A N 1
ATOM 1387 C CA . ASP A 1 179 ? 5.773 -1.985 -20.036 1.00 92.56 179 ASP A CA 1
ATOM 1388 C C . ASP A 1 179 ? 6.453 -3.109 -19.240 1.00 92.56 179 ASP A C 1
ATOM 1390 O O . ASP A 1 179 ? 5.920 -3.594 -18.238 1.00 92.56 179 ASP A O 1
ATOM 1394 N N . ARG A 1 180 ? 7.631 -3.577 -19.684 1.00 94.31 180 ARG A N 1
ATOM 1395 C CA . ARG A 1 180 ? 8.425 -4.574 -18.940 1.00 94.31 180 ARG A CA 1
ATOM 1396 C C . ARG A 1 180 ? 8.927 -3.995 -17.622 1.00 94.31 180 ARG A C 1
ATOM 1398 O O . ARG A 1 180 ? 8.854 -4.675 -16.602 1.00 94.31 180 ARG A O 1
ATOM 1405 N N . HIS A 1 181 ? 9.382 -2.747 -17.644 1.00 93.62 181 HIS A N 1
ATOM 1406 C CA . HIS A 1 181 ? 9.816 -2.011 -16.463 1.00 93.62 181 HIS A CA 1
ATOM 1407 C C . HIS A 1 181 ? 8.685 -1.853 -15.449 1.00 93.62 181 HIS A C 1
ATOM 1409 O O . HIS A 1 181 ? 8.833 -2.237 -14.293 1.00 93.62 181 HIS A O 1
ATOM 1415 N N . ALA A 1 182 ? 7.518 -1.380 -15.883 1.00 92.62 182 ALA A N 1
ATOM 1416 C CA . ALA A 1 182 ? 6.364 -1.207 -15.006 1.00 92.62 182 ALA A CA 1
ATOM 1417 C C . ALA A 1 182 ? 5.872 -2.545 -14.416 1.00 92.62 182 ALA A C 1
ATOM 1419 O O . ALA A 1 182 ? 5.518 -2.620 -13.237 1.00 92.62 182 ALA A O 1
ATOM 1420 N N . ARG A 1 183 ? 5.921 -3.639 -15.191 1.00 92.75 183 ARG A N 1
ATOM 1421 C CA . ARG A 1 183 ? 5.646 -4.991 -14.673 1.00 92.75 183 ARG A CA 1
ATOM 1422 C C . ARG A 1 183 ? 6.675 -5.452 -13.649 1.00 92.75 183 ARG A C 1
ATOM 1424 O O . ARG A 1 183 ? 6.280 -6.059 -12.657 1.00 92.75 183 ARG A O 1
ATOM 1431 N N . PHE A 1 184 ? 7.958 -5.153 -13.856 1.00 92.31 184 PHE A N 1
ATOM 1432 C CA . PHE A 1 184 ? 8.996 -5.420 -12.862 1.00 92.31 184 PHE A CA 1
ATOM 1433 C C . PHE A 1 184 ? 8.708 -4.668 -11.557 1.00 92.31 184 PHE A C 1
ATOM 1435 O O . PHE A 1 184 ? 8.703 -5.288 -10.495 1.00 92.31 184 PHE A O 1
ATOM 1442 N N . VAL A 1 185 ? 8.388 -3.370 -11.637 1.00 91.69 185 VAL A N 1
ATOM 1443 C CA . VAL A 1 185 ? 8.028 -2.535 -10.477 1.00 91.69 185 VAL A CA 1
ATOM 1444 C C . VAL A 1 185 ? 6.837 -3.137 -9.727 1.00 91.69 185 VAL A C 1
ATOM 1446 O O . VAL A 1 185 ? 6.907 -3.314 -8.515 1.00 91.69 185 VAL A O 1
ATOM 1449 N N . ARG A 1 186 ? 5.774 -3.549 -10.429 1.00 91.06 186 ARG A N 1
ATOM 1450 C CA . ARG A 1 186 ? 4.618 -4.210 -9.803 1.00 91.06 186 ARG A CA 1
ATOM 1451 C C . ARG A 1 186 ? 4.994 -5.534 -9.138 1.00 91.06 186 ARG A C 1
ATOM 1453 O O . ARG A 1 186 ? 4.708 -5.724 -7.965 1.00 91.06 186 ARG A O 1
ATOM 1460 N N . ALA A 1 187 ? 5.668 -6.431 -9.854 1.00 89.88 187 ALA A N 1
ATOM 1461 C CA . ALA A 1 187 ? 6.004 -7.763 -9.345 1.00 89.88 187 ALA A CA 1
ATOM 1462 C C . ALA A 1 187 ? 6.883 -7.736 -8.084 1.00 89.88 187 ALA A C 1
ATOM 1464 O O . ALA A 1 187 ? 6.864 -8.667 -7.286 1.00 89.88 187 ALA A O 1
ATOM 1465 N N . THR A 1 188 ? 7.669 -6.678 -7.908 1.00 89.19 188 THR A N 1
ATOM 1466 C CA . THR A 1 188 ? 8.619 -6.546 -6.800 1.00 89.19 188 THR A CA 1
ATOM 1467 C C . THR A 1 188 ? 8.091 -5.693 -5.651 1.00 89.19 188 THR A C 1
ATOM 1469 O O . THR A 1 188 ? 8.450 -5.957 -4.502 1.00 89.19 188 THR A O 1
AT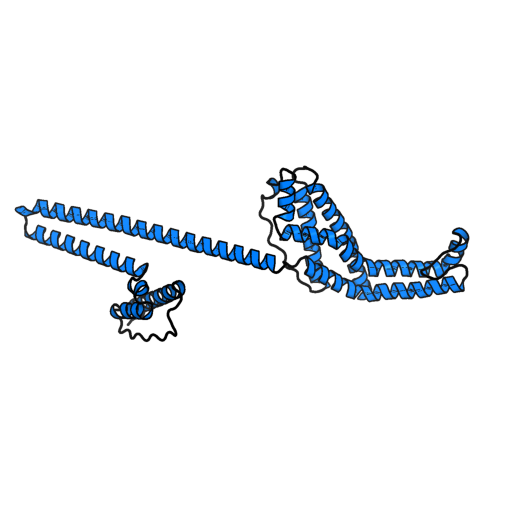OM 1472 N N . LEU A 1 189 ? 7.251 -4.689 -5.935 1.00 89.12 189 LEU A N 1
ATOM 1473 C CA . LEU A 1 189 ? 6.710 -3.775 -4.926 1.00 89.12 189 LEU A CA 1
ATOM 1474 C C . LEU A 1 189 ? 5.321 -4.154 -4.397 1.00 89.12 189 LEU A C 1
ATOM 1476 O O . LEU A 1 189 ? 4.919 -3.611 -3.367 1.00 89.12 189 LEU A O 1
ATOM 1480 N N . THR A 1 190 ? 4.595 -5.065 -5.050 1.00 87.56 190 THR A N 1
ATOM 1481 C CA . THR A 1 190 ? 3.330 -5.587 -4.517 1.00 87.56 190 THR A CA 1
ATOM 1482 C C . THR A 1 190 ? 3.595 -6.483 -3.291 1.00 87.56 190 THR A C 1
ATOM 1484 O O . THR A 1 190 ? 4.524 -7.297 -3.327 1.00 87.56 190 THR A O 1
ATOM 1487 N N . PRO A 1 191 ? 2.824 -6.335 -2.192 1.00 84.31 191 PRO A N 1
ATOM 1488 C CA . PRO A 1 191 ? 2.893 -7.243 -1.048 1.00 84.31 191 PRO A CA 1
ATOM 1489 C C . PRO A 1 191 ? 2.649 -8.692 -1.469 1.00 84.31 191 PRO A C 1
ATOM 1491 O O . PRO A 1 191 ? 1.765 -8.957 -2.281 1.00 84.31 191 PRO A O 1
ATOM 1494 N N . GLY A 1 192 ? 3.431 -9.626 -0.928 1.00 82.12 192 GLY A N 1
ATOM 1495 C CA . GLY A 1 192 ? 3.177 -11.052 -1.135 1.00 82.12 192 GLY A CA 1
ATOM 1496 C C . GLY A 1 192 ? 1.983 -11.544 -0.313 1.00 82.12 192 GLY A C 1
ATOM 1497 O O . GLY A 1 192 ? 1.608 -10.917 0.680 1.00 82.12 192 GLY A O 1
ATOM 1498 N N . ASP A 1 193 ? 1.442 -12.710 -0.669 1.00 80.31 193 ASP A N 1
ATOM 1499 C CA . ASP A 1 193 ? 0.279 -13.310 0.007 1.00 80.31 193 ASP A CA 1
ATOM 1500 C C . ASP A 1 193 ? 0.490 -13.479 1.518 1.00 80.31 193 ASP A C 1
ATOM 1502 O O . ASP A 1 193 ? -0.407 -13.217 2.316 1.00 80.31 193 ASP A O 1
ATOM 1506 N N . GLN A 1 194 ? 1.706 -13.856 1.923 1.00 81.69 194 GLN A N 1
ATOM 1507 C CA . GLN A 1 194 ? 2.094 -14.008 3.330 1.00 81.69 194 GLN A CA 1
ATOM 1508 C C . GLN A 1 194 ? 1.982 -12.693 4.109 1.00 81.69 194 GLN A C 1
ATOM 1510 O O . GLN A 1 194 ? 1.517 -12.676 5.245 1.00 81.69 194 GLN A O 1
ATOM 1515 N N . GLU A 1 195 ? 2.370 -11.576 3.497 1.00 81.19 195 GLU A N 1
ATOM 1516 C CA . GLU A 1 195 ? 2.311 -10.268 4.146 1.00 81.19 195 GLU A CA 1
ATOM 1517 C C . GLU A 1 195 ? 0.886 -9.741 4.217 1.00 81.19 195 GLU A C 1
ATOM 1519 O O . GLU A 1 195 ? 0.488 -9.180 5.234 1.00 81.19 195 GLU A O 1
ATOM 1524 N N . MET A 1 196 ? 0.099 -9.962 3.161 1.00 83.69 196 MET A N 1
ATOM 1525 C CA . MET A 1 196 ? -1.326 -9.643 3.176 1.00 83.69 196 MET A CA 1
ATOM 1526 C C . MET A 1 196 ? -2.059 -10.449 4.247 1.00 83.69 196 MET A C 1
ATOM 1528 O O . MET A 1 196 ? -2.894 -9.901 4.964 1.00 83.69 196 MET A O 1
ATOM 1532 N N . MET A 1 197 ? -1.721 -11.732 4.394 1.00 85.44 197 MET A N 1
ATOM 1533 C CA . MET A 1 197 ? -2.275 -12.584 5.439 1.00 85.44 197 MET A CA 1
ATOM 1534 C C . MET A 1 197 ? -1.864 -12.095 6.829 1.00 85.44 197 MET A C 1
ATOM 1536 O O . MET A 1 197 ? -2.726 -11.920 7.685 1.00 85.44 197 MET A O 1
ATOM 1540 N N . ALA A 1 198 ? -0.578 -11.809 7.048 1.00 83.88 198 ALA A N 1
ATOM 1541 C CA . ALA A 1 198 ? -0.087 -11.284 8.319 1.00 83.88 198 ALA A CA 1
ATOM 1542 C C . ALA A 1 198 ? -0.756 -9.949 8.686 1.00 83.88 198 ALA A C 1
ATOM 1544 O O . ALA A 1 198 ? -1.203 -9.779 9.818 1.00 83.88 198 ALA A O 1
ATOM 1545 N N . ALA A 1 199 ? -0.903 -9.034 7.723 1.00 83.25 199 ALA A N 1
ATOM 1546 C CA . ALA A 1 199 ? -1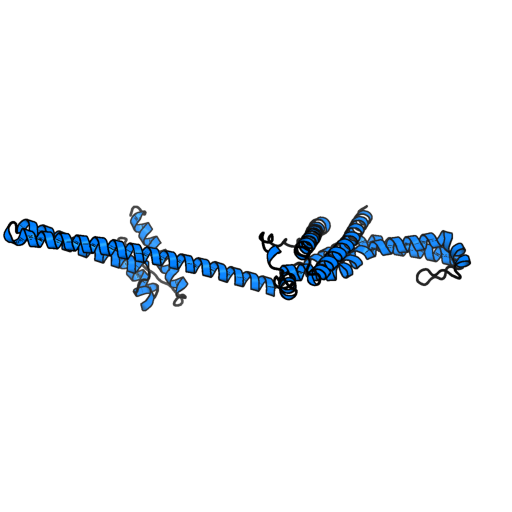.610 -7.771 7.916 1.00 83.25 199 ALA A CA 1
ATOM 1547 C C . ALA A 1 199 ? -3.093 -7.989 8.250 1.00 83.25 199 ALA A C 1
ATOM 1549 O O . ALA A 1 199 ? -3.633 -7.323 9.130 1.00 83.25 199 ALA A O 1
ATOM 1550 N N . ARG A 1 200 ? -3.752 -8.953 7.595 1.00 86.94 200 ARG A N 1
ATOM 1551 C CA . ARG A 1 200 ? -5.151 -9.301 7.874 1.00 86.94 200 ARG A CA 1
ATOM 1552 C C . ARG A 1 200 ? -5.320 -9.920 9.259 1.00 86.94 200 ARG A C 1
ATOM 1554 O O . ARG A 1 200 ? -6.257 -9.556 9.958 1.00 86.94 200 ARG A O 1
ATOM 1561 N N . ILE A 1 201 ? -4.412 -10.802 9.671 1.00 91.19 201 ILE A N 1
ATOM 1562 C CA . ILE A 1 201 ? -4.390 -11.377 11.022 1.00 91.19 201 ILE A CA 1
ATOM 1563 C C . ILE A 1 201 ? -4.179 -10.273 12.059 1.00 91.19 201 ILE A C 1
ATOM 1565 O O . ILE A 1 201 ? -4.927 -10.217 13.028 1.00 91.19 201 ILE A O 1
ATOM 1569 N N . ALA A 1 202 ? -3.214 -9.376 11.846 1.00 84.94 202 ALA A N 1
ATOM 1570 C CA . ALA A 1 202 ? -2.956 -8.257 12.749 1.00 84.94 202 ALA A CA 1
ATOM 1571 C C . ALA A 1 202 ? -4.172 -7.328 12.866 1.00 84.94 202 ALA A C 1
ATOM 1573 O O . ALA A 1 202 ? -4.548 -6.941 13.968 1.00 84.94 202 ALA A O 1
ATOM 1574 N N . HIS A 1 203 ? -4.829 -7.026 11.743 1.00 84.56 203 HIS A N 1
ATOM 1575 C CA . HIS A 1 203 ? -6.055 -6.236 11.730 1.00 84.56 203 HIS A CA 1
ATOM 1576 C C . HIS A 1 203 ? -7.193 -6.930 12.492 1.00 84.56 203 HIS A C 1
ATOM 1578 O O . HIS A 1 203 ? -7.803 -6.317 13.359 1.00 84.56 203 HIS A O 1
ATOM 1584 N N . LEU A 1 204 ? -7.427 -8.224 12.240 1.00 92.50 204 LEU A N 1
ATOM 1585 C CA . LEU A 1 204 ? -8.437 -9.009 12.956 1.00 92.50 204 LEU A CA 1
ATOM 1586 C C . LEU A 1 204 ? -8.146 -9.096 14.459 1.00 92.50 204 LEU A C 1
ATOM 1588 O O . LEU A 1 204 ? -9.066 -8.998 15.265 1.00 92.50 204 LEU A O 1
ATOM 1592 N N . ALA A 1 205 ? -6.880 -9.268 14.841 1.00 86.81 205 ALA A N 1
ATOM 1593 C CA . ALA A 1 205 ? -6.464 -9.298 16.237 1.00 86.81 205 ALA A CA 1
ATOM 1594 C C . ALA A 1 205 ? -6.703 -7.947 16.925 1.00 86.81 205 ALA A C 1
ATOM 1596 O O . ALA A 1 205 ? -7.247 -7.930 18.026 1.00 86.81 205 ALA A O 1
ATOM 1597 N N . ALA A 1 206 ? -6.366 -6.834 16.264 1.00 87.94 206 ALA A N 1
ATOM 1598 C CA . ALA A 1 206 ? -6.612 -5.487 16.775 1.00 87.94 206 ALA A CA 1
ATOM 1599 C C . ALA A 1 206 ? -8.113 -5.218 16.955 1.00 87.94 206 ALA A C 1
ATOM 1601 O O . ALA A 1 206 ? -8.546 -4.897 18.055 1.00 87.94 206 ALA A O 1
ATOM 1602 N N . THR A 1 207 ? -8.930 -5.465 15.925 1.00 86.38 207 THR A N 1
ATOM 1603 C CA . THR A 1 207 ? -10.388 -5.275 16.011 1.00 86.38 207 THR A CA 1
ATOM 1604 C C . THR A 1 207 ? -11.027 -6.172 17.072 1.00 86.38 207 THR A C 1
ATOM 1606 O O . THR A 1 207 ? -11.956 -5.754 17.760 1.00 86.38 207 THR A O 1
ATOM 1609 N N . ARG A 1 208 ? -10.527 -7.402 17.247 1.00 86.62 208 ARG A N 1
ATOM 1610 C CA . ARG A 1 208 ? -10.986 -8.289 18.322 1.00 86.62 208 ARG A CA 1
ATOM 1611 C C . ARG A 1 208 ? -10.610 -7.750 19.700 1.00 86.62 208 ARG A C 1
ATOM 1613 O O . ARG A 1 208 ? -11.443 -7.834 20.597 1.00 86.62 208 ARG A O 1
ATOM 1620 N N . SER A 1 209 ? -9.394 -7.228 19.870 1.00 85.19 209 SER A N 1
ATOM 1621 C CA . SER A 1 209 ? -8.974 -6.598 21.127 1.00 85.19 209 SER A CA 1
ATOM 1622 C C . SER A 1 209 ? -9.887 -5.423 21.465 1.00 85.19 209 SER A C 1
ATOM 1624 O O . SER A 1 209 ? -10.480 -5.419 22.535 1.00 85.19 209 SER A O 1
ATOM 1626 N N . ASP A 1 210 ? -10.106 -4.513 20.513 1.00 83.56 210 ASP A N 1
ATOM 1627 C CA . ASP A 1 210 ? -10.960 -3.335 20.701 1.00 83.56 210 ASP A CA 1
ATOM 1628 C C . ASP A 1 210 ? -12.398 -3.719 21.087 1.00 83.56 210 ASP A C 1
ATOM 1630 O O . ASP A 1 210 ? -12.998 -3.119 21.983 1.00 83.56 210 ASP A O 1
ATOM 1634 N N . ALA A 1 211 ? -12.960 -4.750 20.446 1.00 81.38 211 ALA A N 1
ATOM 1635 C CA . ALA A 1 211 ? -14.290 -5.258 20.773 1.00 81.38 211 ALA A CA 1
ATOM 1636 C C . ALA A 1 211 ? -14.356 -5.864 22.188 1.00 81.38 211 ALA A C 1
ATOM 1638 O O . ALA A 1 211 ? -15.317 -5.616 22.920 1.00 81.38 211 ALA A O 1
ATOM 1639 N N . VAL A 1 212 ? -13.338 -6.633 22.591 1.00 79.38 212 VAL A N 1
ATOM 1640 C CA . VAL A 1 212 ? -13.248 -7.214 23.941 1.00 79.38 212 VAL A CA 1
ATOM 1641 C C . VAL A 1 212 ? -13.096 -6.118 24.994 1.00 79.38 212 VAL A C 1
ATOM 1643 O O . VAL A 1 212 ? -13.802 -6.145 26.001 1.00 79.38 212 VAL A O 1
ATOM 1646 N N . ASP A 1 213 ? -12.238 -5.130 24.749 1.00 78.19 213 ASP A N 1
ATOM 1647 C CA . ASP A 1 213 ? -11.996 -4.022 25.672 1.00 78.19 213 ASP A CA 1
ATOM 1648 C C . ASP A 1 213 ? -13.249 -3.156 25.846 1.00 78.19 213 ASP A C 1
ATOM 1650 O O . ASP A 1 213 ? -13.605 -2.790 26.971 1.00 78.19 213 ASP A O 1
ATOM 1654 N N . THR A 1 214 ? -13.972 -2.907 24.749 1.00 80.81 214 THR A N 1
ATOM 1655 C CA . THR A 1 214 ? -15.262 -2.205 24.769 1.00 80.81 214 THR A CA 1
ATOM 1656 C C . THR A 1 214 ? -16.295 -2.994 25.573 1.00 80.81 214 THR A C 1
ATOM 1658 O O . THR A 1 214 ? -16.919 -2.447 26.480 1.00 80.81 214 THR A O 1
ATOM 1661 N N . SER A 1 215 ? -16.430 -4.301 25.323 1.00 77.12 215 SER A N 1
ATOM 1662 C CA . SER A 1 215 ? -17.352 -5.157 26.079 1.00 77.12 215 SER A CA 1
ATOM 1663 C C . SER A 1 215 ? -17.009 -5.209 27.571 1.00 77.12 215 SER A C 1
ATOM 1665 O O . SER A 1 215 ? -17.907 -5.153 28.411 1.00 77.12 215 SER A O 1
ATOM 1667 N N . ALA A 1 216 ? -15.724 -5.280 27.922 1.00 73.50 216 ALA A N 1
ATOM 1668 C CA . ALA A 1 216 ? -15.279 -5.300 29.311 1.00 73.50 216 ALA A CA 1
ATOM 1669 C C . ALA A 1 216 ? -15.525 -3.959 30.023 1.00 73.50 216 ALA A C 1
ATOM 1671 O O . ALA A 1 216 ? -15.774 -3.944 31.230 1.00 73.50 216 ALA A O 1
ATOM 1672 N N . ALA A 1 217 ? -15.436 -2.834 29.307 1.00 77.19 217 ALA A N 1
ATOM 1673 C CA . ALA A 1 217 ? -15.764 -1.516 29.842 1.00 77.19 217 ALA A CA 1
ATOM 1674 C C . ALA A 1 217 ? -17.272 -1.367 30.107 1.00 77.19 217 ALA A C 1
ATOM 1676 O O . ALA A 1 217 ? -17.652 -0.875 31.170 1.00 77.19 217 ALA A O 1
ATOM 1677 N N . GLU A 1 218 ? -18.113 -1.850 29.190 1.00 82.25 218 GLU A N 1
ATOM 1678 C CA . GLU A 1 218 ? -19.573 -1.857 29.341 1.00 82.25 218 GLU A CA 1
ATOM 1679 C C . GLU A 1 218 ? -20.021 -2.722 30.526 1.00 82.25 218 GLU A C 1
ATOM 1681 O O . GLU A 1 218 ? -20.790 -2.256 31.365 1.00 82.25 218 GLU A O 1
ATOM 1686 N N . LEU A 1 219 ? -19.472 -3.935 30.671 1.00 80.50 219 LEU A N 1
ATOM 1687 C CA . LEU A 1 219 ? -19.758 -4.801 31.824 1.00 80.50 219 LEU A CA 1
ATOM 1688 C C . LEU A 1 219 ? -19.387 -4.131 33.153 1.00 80.50 219 LEU A C 1
ATOM 1690 O O . LEU A 1 219 ? -20.185 -4.141 34.085 1.00 80.50 219 LEU A O 1
ATOM 1694 N N . ARG A 1 220 ? -18.217 -3.481 33.229 1.00 75.25 220 ARG A N 1
ATOM 1695 C CA . ARG A 1 220 ? -17.794 -2.724 34.421 1.00 75.25 220 ARG A CA 1
ATOM 1696 C C . ARG A 1 220 ? -18.685 -1.518 34.717 1.00 75.25 220 ARG A C 1
ATOM 1698 O O . ARG A 1 220 ? -18.764 -1.107 35.872 1.00 75.25 220 ARG A O 1
ATOM 1705 N N . ARG A 1 221 ? -19.302 -0.904 33.702 1.00 83.56 221 ARG A N 1
ATOM 1706 C CA . ARG A 1 221 ? -20.285 0.172 33.904 1.00 83.56 221 ARG A CA 1
ATOM 1707 C C . ARG A 1 221 ? -21.569 -0.399 34.496 1.00 83.56 221 ARG A C 1
ATOM 1709 O O . ARG A 1 221 ? -21.994 0.076 35.539 1.00 83.56 221 ARG A O 1
ATOM 1716 N N . ILE A 1 222 ? -22.103 -1.460 33.890 1.00 81.38 222 ILE A N 1
ATOM 1717 C CA . ILE A 1 222 ? -23.311 -2.151 34.360 1.00 81.38 222 ILE A CA 1
ATOM 1718 C C . ILE A 1 222 ? -23.146 -2.644 35.800 1.00 81.38 222 ILE A C 1
ATOM 1720 O O . ILE A 1 222 ? -24.040 -2.453 36.617 1.00 81.38 222 ILE A O 1
ATOM 1724 N N . GLU A 1 223 ? -22.005 -3.256 36.125 1.00 79.06 223 GLU A N 1
ATOM 1725 C CA . GLU A 1 223 ? -21.705 -3.723 37.481 1.00 79.06 223 GLU A CA 1
ATOM 1726 C C . GLU A 1 223 ? -21.755 -2.575 38.496 1.00 79.06 223 GLU A C 1
ATOM 1728 O O . GLU A 1 223 ? -22.348 -2.724 39.562 1.00 79.06 223 GLU A O 1
ATOM 1733 N N . ARG A 1 224 ? -21.180 -1.417 38.151 1.00 83.62 224 ARG A N 1
ATOM 1734 C CA . ARG A 1 224 ? -21.154 -0.238 39.024 1.00 83.62 224 ARG A CA 1
ATOM 1735 C C . ARG A 1 224 ? -22.542 0.376 39.190 1.00 83.62 224 ARG A C 1
ATOM 1737 O O . ARG A 1 224 ? -22.955 0.622 40.315 1.00 83.62 224 ARG A O 1
ATOM 1744 N N . ASP A 1 225 ? -23.283 0.530 38.095 1.00 81.50 225 ASP A N 1
ATOM 1745 C CA . ASP A 1 225 ? -24.655 1.048 38.112 1.00 81.50 225 ASP A CA 1
ATOM 1746 C C . ASP A 1 225 ? -25.579 0.132 38.936 1.00 81.50 225 ASP A C 1
ATOM 1748 O O . ASP A 1 225 ? -26.408 0.604 39.717 1.00 81.50 225 ASP A O 1
ATOM 1752 N N . LEU A 1 226 ? -25.404 -1.190 38.811 1.00 82.12 226 LEU A N 1
ATOM 1753 C CA . LEU A 1 226 ? -26.137 -2.178 39.598 1.00 82.12 226 LEU A CA 1
ATOM 1754 C C . LEU A 1 226 ? -25.763 -2.105 41.077 1.00 82.12 226 LEU A C 1
ATOM 1756 O O . LEU A 1 226 ? -26.651 -2.119 41.927 1.00 82.12 226 LEU A O 1
ATOM 1760 N N . HIS A 1 227 ? -24.468 -2.046 41.383 1.00 82.31 227 HIS A N 1
ATOM 1761 C CA . HIS A 1 227 ? -23.968 -1.976 42.748 1.00 82.31 227 HIS A CA 1
ATOM 1762 C C . HIS A 1 227 ? -24.465 -0.708 43.453 1.00 82.31 227 HIS A C 1
ATOM 1764 O O . HIS A 1 227 ? -25.070 -0.798 44.522 1.00 82.31 227 HIS A O 1
ATOM 1770 N N . ASP A 1 228 ? -24.303 0.455 42.827 1.00 85.94 228 ASP A N 1
ATOM 1771 C CA . ASP A 1 228 ? -24.677 1.744 43.408 1.00 85.94 228 ASP A CA 1
ATOM 1772 C C . ASP A 1 228 ? -26.206 1.878 43.517 1.00 85.94 228 ASP A C 1
ATOM 1774 O O . ASP A 1 228 ? -26.731 2.291 44.556 1.00 85.94 228 ASP A O 1
ATOM 1778 N N . GLY A 1 229 ? -26.946 1.442 42.491 1.00 84.56 229 GLY A N 1
ATOM 1779 C CA . GLY A 1 229 ? -28.409 1.421 42.509 1.00 84.56 229 GLY A CA 1
ATOM 1780 C C . GLY A 1 229 ? -28.982 0.459 43.556 1.00 84.56 229 GLY A C 1
ATOM 1781 O O . GLY A 1 229 ? -29.935 0.798 44.263 1.00 84.56 229 GLY A O 1
ATOM 1782 N N . ALA A 1 230 ? -28.398 -0.735 43.704 1.00 81.94 230 ALA A N 1
ATOM 1783 C CA . ALA A 1 230 ? -28.800 -1.695 44.730 1.00 81.94 230 ALA A CA 1
ATOM 1784 C C . ALA A 1 230 ? -28.494 -1.176 46.141 1.00 81.94 230 ALA A C 1
ATOM 1786 O O . ALA A 1 230 ? -29.360 -1.262 47.012 1.00 81.94 230 ALA A O 1
ATOM 1787 N N . GLN A 1 231 ? -27.313 -0.593 46.364 1.00 85.00 231 GLN A N 1
ATOM 1788 C CA . GLN A 1 231 ? -26.945 -0.010 47.655 1.00 85.00 231 GLN A CA 1
ATOM 1789 C C . GLN A 1 231 ? -27.881 1.130 48.059 1.00 85.00 231 GLN A C 1
ATOM 1791 O O . GLN A 1 231 ? -28.414 1.101 49.167 1.00 85.00 231 GLN A O 1
ATOM 1796 N N . ALA A 1 232 ? -28.143 2.091 47.167 1.00 85.31 232 ALA A N 1
ATOM 1797 C CA . ALA A 1 232 ? -29.037 3.212 47.458 1.00 85.31 232 ALA A CA 1
ATOM 1798 C C . ALA A 1 232 ? -30.440 2.737 47.875 1.00 85.31 232 ALA A C 1
ATOM 1800 O O . ALA A 1 232 ? -31.012 3.239 48.844 1.00 85.31 232 ALA A O 1
ATOM 1801 N N . ARG A 1 233 ? -30.975 1.719 47.190 1.00 82.69 233 ARG A N 1
ATOM 1802 C CA . ARG A 1 233 ? -32.289 1.140 47.510 1.00 82.69 233 ARG A CA 1
ATOM 1803 C C . ARG A 1 233 ? -32.304 0.355 48.814 1.00 82.69 233 ARG A C 1
ATOM 1805 O O . ARG A 1 233 ? -33.260 0.482 49.573 1.00 82.69 233 ARG A O 1
ATOM 1812 N N . LEU A 1 234 ? -31.265 -0.433 49.093 1.00 85.56 234 LEU A N 1
ATOM 1813 C CA . LEU A 1 234 ? -31.156 -1.176 50.351 1.00 85.56 234 LEU A CA 1
ATOM 1814 C C . LEU A 1 234 ? -31.038 -0.230 51.551 1.00 85.56 234 LEU A C 1
ATOM 1816 O O . LEU A 1 234 ? -31.685 -0.464 52.570 1.00 85.56 234 LEU A O 1
ATOM 1820 N N . VAL A 1 235 ? -30.283 0.863 51.413 1.00 88.81 235 VAL A N 1
ATOM 1821 C CA . VAL A 1 235 ? -30.196 1.917 52.434 1.00 88.81 235 VAL A CA 1
ATOM 1822 C C . VAL A 1 235 ? -31.555 2.586 52.638 1.00 88.81 235 VAL A C 1
ATOM 1824 O O . VAL A 1 235 ? -32.010 2.687 53.774 1.00 88.81 235 VAL A O 1
ATOM 1827 N N . ALA A 1 236 ? -32.240 2.977 51.558 1.00 88.50 236 ALA A N 1
ATOM 1828 C CA . ALA A 1 236 ? -33.569 3.581 51.646 1.00 88.50 236 ALA A CA 1
ATOM 1829 C C . ALA A 1 236 ? -34.584 2.647 52.328 1.00 88.50 236 ALA A C 1
ATOM 1831 O O . ALA A 1 236 ? -35.288 3.074 53.238 1.00 88.50 236 ALA A O 1
ATOM 1832 N N . MET A 1 237 ? -34.607 1.360 51.960 1.00 91.06 237 MET A N 1
ATOM 1833 C CA . MET A 1 237 ? -35.438 0.356 52.632 1.00 91.06 237 MET A CA 1
ATOM 1834 C C . MET A 1 237 ? -35.112 0.237 54.125 1.00 91.06 237 MET A C 1
ATOM 1836 O O . MET A 1 237 ? -36.036 0.169 54.931 1.00 91.06 237 MET A O 1
ATOM 1840 N N . GLY A 1 238 ? -33.828 0.228 54.499 1.00 89.56 238 GLY A N 1
ATOM 1841 C CA . GLY A 1 238 ? -33.403 0.214 55.901 1.00 89.56 238 GLY A CA 1
ATOM 1842 C C . GLY A 1 238 ? -33.941 1.417 56.677 1.00 89.56 238 GLY A C 1
ATOM 1843 O O . GLY A 1 238 ? -34.542 1.244 57.731 1.00 89.56 238 GLY A O 1
ATOM 1844 N N . MET A 1 239 ? -33.841 2.621 56.106 1.00 92.06 239 MET A N 1
ATOM 1845 C CA . MET A 1 239 ? -34.369 3.845 56.722 1.00 92.06 239 MET A CA 1
ATOM 1846 C C . MET A 1 239 ? -35.898 3.820 56.880 1.00 92.06 239 MET A C 1
ATOM 1848 O O . MET A 1 239 ? -36.416 4.254 57.909 1.00 92.06 239 MET A O 1
ATOM 1852 N N . THR A 1 240 ? -36.635 3.302 55.889 1.00 91.88 240 THR A N 1
ATOM 1853 C CA . THR A 1 240 ? -38.098 3.145 55.975 1.00 91.88 240 THR A CA 1
ATOM 1854 C C . THR A 1 240 ? -38.493 2.162 57.081 1.00 91.88 240 THR A C 1
ATOM 1856 O O . THR A 1 240 ? -39.466 2.399 57.799 1.00 91.88 240 THR A O 1
ATOM 1859 N N . LEU A 1 241 ? -37.735 1.074 57.247 1.00 91.94 241 LEU A N 1
ATOM 1860 C CA . LEU A 1 241 ? -37.957 0.092 58.310 1.00 91.94 241 LEU A CA 1
ATOM 1861 C C . LEU A 1 241 ? -37.626 0.667 59.698 1.00 91.94 241 LEU A C 1
ATOM 1863 O O . LEU A 1 241 ? -38.446 0.523 60.604 1.00 91.94 241 LEU A O 1
ATOM 1867 N N . ASP A 1 242 ? -36.516 1.397 59.849 1.00 92.88 242 ASP A N 1
ATOM 1868 C CA . ASP A 1 242 ? -36.156 2.091 61.098 1.00 92.88 242 ASP A CA 1
ATOM 1869 C C . ASP A 1 242 ? -37.232 3.113 61.509 1.00 92.88 242 ASP A C 1
ATOM 1871 O O . ASP A 1 242 ? -37.593 3.227 62.685 1.00 92.88 242 ASP A O 1
ATOM 1875 N N . ALA A 1 243 ? -37.785 3.851 60.539 1.00 90.12 243 ALA A N 1
ATOM 1876 C CA . ALA A 1 243 ? -38.878 4.793 60.775 1.00 90.12 243 ALA A CA 1
ATOM 1877 C C . ALA A 1 243 ? -40.166 4.085 61.225 1.00 90.12 243 ALA A C 1
ATOM 1879 O O . ALA A 1 243 ? -40.887 4.598 62.084 1.00 90.12 243 ALA A O 1
ATOM 1880 N N . ALA A 1 244 ? -40.455 2.901 60.676 1.00 91.44 244 ALA A N 1
ATOM 1881 C CA . ALA A 1 244 ? -41.591 2.090 61.101 1.00 91.44 244 ALA A CA 1
ATOM 1882 C C . ALA A 1 244 ? -41.407 1.586 62.543 1.00 91.44 244 ALA A C 1
ATOM 1884 O O . ALA A 1 244 ? -42.351 1.624 63.331 1.00 91.44 244 ALA A O 1
ATOM 1885 N N . GLU A 1 245 ? -40.192 1.182 62.920 1.00 90.38 245 GLU A N 1
ATOM 1886 C CA . GLU A 1 245 ? -39.883 0.701 64.270 1.00 90.38 245 GLU A CA 1
ATOM 1887 C C . GLU A 1 245 ? -40.054 1.803 65.332 1.00 90.38 245 GLU A C 1
ATOM 1889 O O . GLU A 1 245 ? -40.667 1.572 66.378 1.00 90.38 245 GLU A O 1
ATOM 1894 N N . HIS A 1 246 ? -39.633 3.037 65.029 1.00 90.69 246 HIS A N 1
ATOM 1895 C CA . HIS A 1 246 ? -39.799 4.185 65.931 1.00 90.69 246 HIS A CA 1
ATOM 1896 C C . HIS A 1 246 ? -41.261 4.594 66.155 1.00 90.69 246 HIS A C 1
ATOM 1898 O O . HIS A 1 246 ? -41.576 5.158 67.200 1.00 90.69 246 HIS A O 1
ATOM 1904 N N . ARG A 1 247 ? -42.165 4.321 65.204 1.00 89.31 247 ARG A N 1
ATOM 1905 C CA . ARG A 1 247 ? -43.590 4.701 65.297 1.00 89.31 247 ARG A CA 1
ATOM 1906 C C . ARG A 1 247 ? -44.499 3.559 65.753 1.00 89.31 247 ARG A C 1
ATOM 1908 O O . ARG A 1 247 ? -45.708 3.753 65.869 1.00 89.31 247 ARG A O 1
ATOM 1915 N N . LEU A 1 248 ? -43.925 2.396 66.075 1.00 87.75 248 LEU A N 1
ATOM 1916 C CA . LEU A 1 248 ? -44.647 1.158 66.380 1.00 87.75 248 LEU A CA 1
ATOM 1917 C C . LEU A 1 248 ? -45.669 1.289 67.522 1.00 87.75 248 LEU A C 1
ATOM 1919 O O . LEU A 1 248 ? -46.710 0.635 67.489 1.00 87.75 248 LEU A O 1
ATOM 1923 N N . LYS A 1 249 ? -45.375 2.117 68.532 1.00 84.81 249 LYS A N 1
ATOM 1924 C CA . LYS A 1 249 ? -46.247 2.330 69.701 1.00 84.81 249 LYS A CA 1
ATOM 1925 C C . LYS A 1 249 ? -47.200 3.516 69.555 1.00 84.81 249 LYS A C 1
ATOM 1927 O O . LYS A 1 249 ? -48.251 3.507 70.189 1.00 84.81 249 LYS A O 1
ATOM 1932 N N . ASP A 1 250 ? -46.839 4.497 68.731 1.00 88.38 250 ASP A N 1
ATOM 1933 C CA . ASP A 1 250 ? -47.504 5.802 68.697 1.00 88.38 250 ASP A CA 1
ATOM 1934 C C . ASP A 1 250 ? -48.532 5.910 67.563 1.00 88.38 250 ASP A C 1
ATOM 1936 O O . ASP A 1 250 ? -49.562 6.559 67.731 1.00 88.38 250 ASP A O 1
ATOM 1940 N N . ASP A 1 251 ? -48.273 5.278 66.411 1.00 90.75 251 ASP A N 1
ATOM 1941 C CA . ASP A 1 251 ? -49.115 5.404 65.214 1.00 90.75 251 ASP A CA 1
ATOM 1942 C C . ASP A 1 251 ? -49.092 4.122 64.347 1.00 90.75 251 ASP A C 1
ATOM 1944 O O . ASP A 1 251 ? -48.320 4.010 63.387 1.00 90.75 251 ASP A O 1
ATOM 1948 N N . PRO A 1 252 ? -49.948 3.129 64.662 1.00 89.25 252 PRO A N 1
ATOM 1949 C CA . PRO A 1 252 ? -50.000 1.853 63.943 1.00 89.25 252 PRO A CA 1
ATOM 1950 C C . PRO A 1 252 ? -50.422 1.965 62.469 1.00 89.25 252 PRO A C 1
ATOM 1952 O O . PRO A 1 252 ? -50.073 1.097 61.666 1.00 89.25 252 PRO A O 1
ATOM 1955 N N . GLU A 1 253 ? -51.183 3.000 62.098 1.00 89.25 253 GLU A N 1
ATOM 1956 C CA . GLU A 1 253 ? -51.579 3.254 60.705 1.00 89.25 253 GLU A CA 1
ATOM 1957 C C . GLU A 1 253 ? -50.368 3.716 59.883 1.00 89.25 253 GLU A C 1
ATOM 1959 O O . GLU A 1 253 ? -50.099 3.159 58.815 1.00 89.25 253 GLU A O 1
ATOM 1964 N N . ALA A 1 254 ? -49.563 4.646 60.414 1.00 88.38 254 ALA A N 1
ATOM 1965 C CA . ALA A 1 254 ? -48.330 5.080 59.756 1.00 88.38 254 ALA A CA 1
ATOM 1966 C C . ALA A 1 254 ? -47.308 3.944 59.590 1.00 88.38 254 ALA A C 1
ATOM 1968 O O . ALA A 1 254 ? -46.654 3.848 58.551 1.00 88.38 254 ALA A O 1
ATOM 1969 N N . VAL A 1 255 ? -47.198 3.046 60.573 1.00 91.81 255 VAL A N 1
ATOM 1970 C CA . VAL A 1 255 ? -46.350 1.842 60.481 1.00 91.81 255 VAL A CA 1
ATOM 1971 C C . VAL A 1 255 ? -46.793 0.957 59.316 1.00 91.81 255 VAL A C 1
ATOM 1973 O O . VAL A 1 255 ? -45.964 0.473 58.545 1.00 91.81 255 VAL A O 1
ATOM 1976 N N . ARG A 1 256 ? -48.107 0.761 59.152 1.00 90.44 256 ARG A N 1
ATOM 1977 C CA . ARG A 1 256 ? -48.663 -0.066 58.074 1.00 90.44 256 ARG A CA 1
ATOM 1978 C C . ARG A 1 256 ? -48.354 0.528 56.694 1.00 90.44 256 ARG A C 1
ATOM 1980 O O . ARG A 1 256 ? -48.043 -0.228 55.775 1.00 90.44 256 ARG A O 1
ATOM 1987 N N . ALA A 1 257 ? -48.375 1.857 56.568 1.00 91.12 257 ALA A N 1
ATOM 1988 C CA . ALA A 1 257 ? -47.981 2.563 55.348 1.00 91.12 257 ALA A CA 1
ATOM 1989 C C . ALA A 1 257 ? -46.478 2.411 55.034 1.00 91.12 257 ALA A C 1
ATOM 1991 O O . ALA A 1 257 ? -46.130 2.045 53.913 1.00 91.12 257 ALA A O 1
ATOM 1992 N N . LEU A 1 258 ? -45.597 2.595 56.025 1.00 91.69 258 LEU A N 1
ATOM 1993 C CA . LEU A 1 258 ? -44.141 2.446 55.857 1.00 91.69 258 LEU A CA 1
ATOM 1994 C C . LEU A 1 258 ? -43.740 1.008 55.482 1.00 91.69 258 LEU A C 1
ATOM 1996 O O . LEU A 1 258 ? -42.899 0.793 54.611 1.00 91.69 258 LEU A O 1
ATOM 2000 N N . LEU A 1 259 ? -44.387 -0.002 56.074 1.00 91.81 259 LEU A N 1
ATOM 2001 C CA . LEU A 1 259 ? -44.173 -1.404 55.694 1.00 91.81 259 LEU A CA 1
ATOM 2002 C C . LEU A 1 259 ? -44.638 -1.697 54.258 1.00 91.81 259 LEU A C 1
ATOM 2004 O O . LEU A 1 259 ? -43.993 -2.472 53.546 1.00 91.81 259 LEU A O 1
ATOM 2008 N N . ALA A 1 260 ? -45.744 -1.088 53.818 1.00 91.19 260 ALA A N 1
ATOM 2009 C CA . ALA A 1 260 ? -46.212 -1.211 52.440 1.00 91.19 260 ALA A CA 1
ATOM 2010 C C . ALA A 1 260 ? -45.225 -0.568 51.450 1.00 91.19 260 ALA A C 1
ATOM 2012 O O . ALA A 1 260 ? -44.926 -1.169 50.416 1.00 91.19 260 ALA A O 1
ATOM 2013 N N . GLU A 1 261 ? -44.667 0.594 51.792 1.00 90.38 261 GLU A N 1
ATOM 2014 C CA . GLU A 1 261 ? -43.637 1.279 51.005 1.00 90.38 261 GLU A CA 1
ATOM 2015 C C . GLU A 1 261 ? -42.351 0.446 50.891 1.00 90.38 261 GLU A C 1
ATOM 2017 O O . GLU A 1 261 ? -41.865 0.205 49.784 1.00 90.38 261 GLU A O 1
ATOM 2022 N N . ALA A 1 262 ? -41.847 -0.095 52.005 1.00 90.12 262 ALA A N 1
ATOM 2023 C CA . ALA A 1 262 ? -40.672 -0.968 52.002 1.00 90.12 262 ALA A CA 1
ATOM 2024 C C . ALA A 1 262 ? -40.888 -2.225 51.134 1.00 90.12 262 ALA A C 1
ATOM 2026 O O . ALA A 1 262 ? -40.005 -2.627 50.369 1.00 90.12 262 ALA A O 1
ATOM 2027 N N . ARG A 1 263 ? -42.086 -2.828 51.191 1.00 89.38 263 ARG A N 1
ATOM 2028 C CA . ARG A 1 263 ? -42.451 -3.986 50.358 1.00 89.38 263 ARG A CA 1
ATOM 2029 C C . ARG A 1 263 ? -42.524 -3.636 48.870 1.00 89.38 263 ARG A C 1
ATOM 2031 O O . ARG A 1 263 ? -42.081 -4.432 48.036 1.00 89.38 263 ARG A O 1
ATOM 2038 N N . ALA A 1 264 ? -43.073 -2.471 48.534 1.00 87.75 264 ALA A N 1
ATOM 2039 C CA . ALA A 1 264 ? -43.129 -1.982 47.160 1.00 87.75 264 ALA A CA 1
ATOM 2040 C C . ALA A 1 264 ? -41.717 -1.723 46.607 1.00 87.75 264 ALA A C 1
ATOM 2042 O O . ALA A 1 264 ? -41.391 -2.212 45.525 1.00 87.75 264 ALA A O 1
ATOM 2043 N N . SER A 1 265 ? -40.856 -1.059 47.385 1.00 86.50 265 SER A N 1
ATOM 2044 C CA . SER A 1 265 ? -39.458 -0.783 47.026 1.00 86.50 265 SER A CA 1
ATOM 2045 C C . SER A 1 265 ? -38.649 -2.068 46.792 1.00 86.50 265 SER A C 1
ATOM 2047 O O . SER A 1 265 ? -37.980 -2.210 45.767 1.00 86.50 265 SER A O 1
ATOM 2049 N N . SER A 1 266 ? -38.797 -3.070 47.667 1.00 87.50 266 SER A N 1
ATOM 2050 C CA . SER A 1 266 ? -38.169 -4.390 47.497 1.00 87.50 266 SER A CA 1
ATOM 2051 C C . SER A 1 266 ? -38.619 -5.100 46.216 1.00 87.50 266 SER A C 1
ATOM 2053 O O . SER A 1 266 ? -37.802 -5.664 45.484 1.00 87.50 266 SER A O 1
ATOM 2055 N N . SER A 1 267 ? -39.921 -5.046 45.918 1.00 85.94 267 SER A N 1
ATOM 2056 C CA . SER A 1 267 ? -40.488 -5.672 44.719 1.00 85.94 267 SER A CA 1
ATOM 2057 C C . SER A 1 267 ? -39.990 -4.992 43.441 1.00 85.94 267 SER A C 1
ATOM 2059 O O . SER A 1 267 ? -39.639 -5.680 42.483 1.00 85.94 267 SER A O 1
ATOM 2061 N N . ALA A 1 268 ? -39.899 -3.658 43.441 1.00 83.94 268 ALA A N 1
ATOM 2062 C CA . ALA A 1 268 ? -39.345 -2.886 42.332 1.00 83.94 268 ALA A CA 1
ATOM 2063 C C . ALA A 1 268 ? -37.857 -3.206 42.097 1.00 83.94 268 ALA A C 1
ATOM 2065 O O . ALA A 1 268 ? -37.457 -3.471 40.965 1.00 83.94 268 ALA A O 1
ATOM 2066 N N . ALA A 1 269 ? -37.051 -3.292 43.162 1.00 82.56 269 ALA A N 1
ATOM 2067 C CA . ALA A 1 269 ? -35.633 -3.643 43.063 1.00 82.56 269 ALA A CA 1
ATOM 2068 C C . ALA A 1 269 ? -35.407 -5.049 42.472 1.00 82.56 269 ALA A C 1
ATOM 2070 O O . ALA A 1 269 ? -34.537 -5.238 41.621 1.00 82.56 269 ALA A O 1
ATOM 2071 N N . LEU A 1 270 ? -36.206 -6.038 42.890 1.00 82.56 270 LEU A N 1
ATOM 2072 C CA . LEU A 1 270 ? -36.166 -7.396 42.333 1.00 82.56 270 LEU A CA 1
ATOM 2073 C C . LEU A 1 270 ? -36.575 -7.436 40.856 1.00 82.56 270 LEU A C 1
ATOM 2075 O O . LEU A 1 270 ? -36.026 -8.229 40.089 1.00 82.56 270 LEU A O 1
ATOM 2079 N N . GLN A 1 271 ? -37.541 -6.603 40.464 1.00 80.81 271 GLN A N 1
ATOM 2080 C CA . GLN A 1 271 ? -37.986 -6.494 39.080 1.00 80.81 271 GLN A CA 1
ATOM 2081 C C . GLN A 1 271 ? -36.880 -5.914 38.189 1.00 80.81 271 GLN A C 1
ATOM 2083 O O . GLN A 1 271 ? -36.535 -6.540 37.190 1.00 80.81 271 GLN A O 1
ATOM 2088 N N . GLU A 1 272 ? -36.246 -4.813 38.596 1.00 78.62 272 GLU A N 1
ATOM 2089 C CA . GLU A 1 272 ? -35.119 -4.228 37.859 1.00 78.62 272 GLU A CA 1
ATOM 2090 C C . GLU A 1 272 ? -33.932 -5.192 37.731 1.00 78.62 272 GLU A C 1
ATOM 2092 O O . GLU A 1 272 ? -33.341 -5.311 36.659 1.00 78.62 272 GLU A O 1
ATOM 2097 N N . LEU A 1 273 ? -33.597 -5.928 38.797 1.00 78.12 273 LEU A N 1
ATOM 2098 C CA . LEU A 1 273 ? -32.505 -6.906 38.765 1.00 78.12 273 LEU A CA 1
ATOM 2099 C C . LEU A 1 273 ? -32.804 -8.052 37.785 1.00 78.12 273 LEU A C 1
ATOM 2101 O O . LEU A 1 273 ? -31.928 -8.491 37.040 1.00 78.12 273 LEU A O 1
ATOM 2105 N N . ARG A 1 274 ? -34.058 -8.519 37.751 1.00 74.75 274 ARG A N 1
ATOM 2106 C CA . ARG A 1 274 ? -34.536 -9.508 36.772 1.00 74.75 274 ARG A CA 1
ATOM 2107 C C . ARG A 1 274 ? -34.450 -8.987 35.344 1.00 74.75 274 ARG A C 1
ATOM 2109 O O . ARG A 1 274 ? -34.050 -9.743 34.458 1.00 74.75 274 ARG A O 1
ATOM 2116 N N . ASP A 1 275 ? -34.827 -7.734 35.125 1.00 74.25 275 ASP A N 1
ATOM 2117 C CA . ASP A 1 275 ? -34.798 -7.115 33.802 1.00 74.25 275 ASP A CA 1
ATOM 2118 C C . ASP A 1 275 ? -33.351 -6.920 33.320 1.00 74.25 275 ASP A C 1
ATOM 2120 O O . ASP A 1 275 ? -33.044 -7.224 32.166 1.00 74.25 275 ASP A O 1
ATOM 2124 N N . LEU A 1 276 ? -32.424 -6.573 34.222 1.00 73.25 276 LEU A N 1
ATOM 2125 C CA . LEU A 1 276 ? -30.993 -6.489 33.924 1.00 73.25 276 LEU A CA 1
ATOM 2126 C C . LEU A 1 276 ? -30.375 -7.854 33.578 1.00 73.25 276 LEU A C 1
ATOM 2128 O O . LEU A 1 276 ? -29.685 -7.981 32.568 1.00 73.25 276 LEU A O 1
ATOM 2132 N N . VAL A 1 277 ? -30.638 -8.895 34.376 1.00 68.06 277 VAL A N 1
ATOM 2133 C CA . VAL A 1 277 ? -30.107 -10.252 34.128 1.00 68.06 277 VAL A CA 1
ATOM 2134 C C . VAL A 1 277 ? -30.587 -10.795 32.778 1.00 68.06 277 VAL A C 1
ATOM 2136 O O . VAL A 1 277 ? -29.805 -11.390 32.035 1.00 68.06 277 VAL A O 1
ATO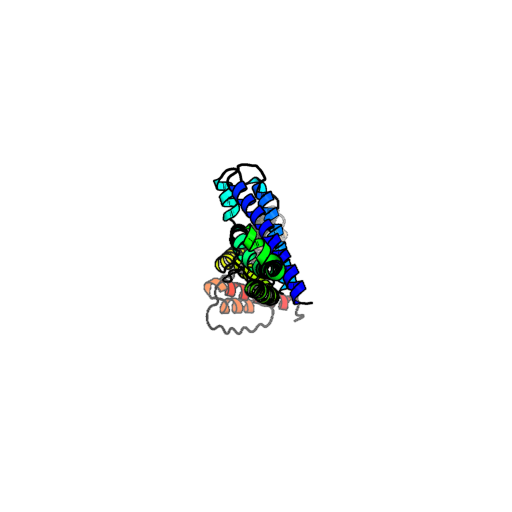M 2139 N N . ARG A 1 278 ? -31.851 -10.536 32.417 1.00 67.25 278 ARG A N 1
ATOM 2140 C CA . ARG A 1 278 ? -32.403 -10.890 31.097 1.00 67.25 278 ARG A CA 1
ATOM 2141 C C . ARG A 1 278 ? -31.735 -10.136 29.945 1.00 67.25 278 ARG A C 1
ATOM 2143 O O . ARG A 1 278 ? -31.657 -10.689 28.850 1.00 67.25 278 ARG A O 1
ATOM 2150 N N . GLY A 1 279 ? -31.260 -8.914 30.187 1.00 64.44 279 GLY A N 1
ATOM 2151 C CA . GLY A 1 279 ? -30.558 -8.086 29.206 1.00 64.44 279 GLY A CA 1
ATOM 2152 C C . GLY A 1 279 ? -29.096 -8.476 28.954 1.00 64.44 279 GLY A C 1
ATOM 2153 O O . GLY A 1 279 ? -28.565 -8.123 27.909 1.00 64.44 279 GLY A O 1
ATOM 2154 N N . ILE A 1 280 ? -28.439 -9.208 29.864 1.00 65.00 280 ILE A N 1
ATOM 2155 C CA . ILE A 1 280 ? -27.006 -9.554 29.744 1.00 65.00 280 ILE A CA 1
ATOM 2156 C C . ILE A 1 280 ? -26.804 -10.967 29.192 1.00 65.00 280 ILE A C 1
ATOM 2158 O O . ILE A 1 280 ? -26.041 -11.165 28.248 1.00 65.00 280 ILE A O 1
ATOM 2162 N N . HIS A 1 281 ? -27.477 -11.967 29.762 1.00 62.75 281 HIS A N 1
ATOM 2163 C CA . HIS A 1 281 ? -27.431 -13.328 29.237 1.00 62.75 281 HIS A CA 1
ATOM 2164 C C . HIS A 1 281 ? -28.695 -14.085 29.650 1.00 62.75 281 HIS A C 1
ATOM 2166 O O . HIS A 1 281 ? -28.841 -14.433 30.823 1.00 62.75 281 HIS A O 1
ATOM 2172 N N . PRO A 1 282 ? -29.631 -14.347 28.723 1.00 65.00 282 PRO A N 1
ATOM 2173 C CA . PRO A 1 282 ? -30.858 -15.050 29.062 1.00 65.00 282 PRO A CA 1
ATOM 2174 C C . PRO A 1 282 ? -30.518 -16.495 29.454 1.00 65.00 282 PRO A C 1
ATOM 2176 O O . PRO A 1 282 ? -30.014 -17.237 28.610 1.00 65.00 282 PRO A O 1
ATOM 2179 N N . PRO A 1 283 ? -30.838 -16.956 30.677 1.00 66.00 283 PRO A N 1
ATOM 2180 C CA . PRO A 1 283 ? -30.540 -18.329 31.101 1.00 66.00 283 PRO A CA 1
ATOM 2181 C C . PRO A 1 283 ? -31.182 -19.373 30.176 1.00 66.00 283 PRO A C 1
ATOM 2183 O O . PRO A 1 283 ? -30.596 -20.401 29.858 1.00 66.00 283 PRO A O 1
ATOM 2186 N N . VAL A 1 284 ? -32.372 -19.055 29.654 1.00 68.31 284 VAL A N 1
ATOM 2187 C CA . VAL A 1 284 ? -33.098 -19.905 28.700 1.00 68.31 284 VAL A CA 1
ATOM 2188 C C . VAL A 1 284 ? -32.335 -20.061 27.380 1.00 68.31 284 VAL A C 1
ATOM 2190 O O . VAL A 1 284 ? -32.368 -21.136 26.788 1.00 68.31 284 VAL A O 1
ATOM 2193 N N . LEU A 1 285 ? -31.610 -19.030 26.935 1.00 79.50 285 LEU A N 1
ATOM 2194 C CA . LEU A 1 285 ? -30.785 -19.095 25.728 1.00 79.50 285 LEU A CA 1
ATOM 2195 C C . LEU A 1 285 ? -29.581 -20.024 25.930 1.00 79.50 285 LEU A C 1
ATOM 2197 O O . LEU A 1 285 ? -29.261 -20.810 25.041 1.00 79.50 285 LEU A O 1
ATOM 2201 N N . ALA A 1 286 ? -28.952 -19.976 27.107 1.00 74.44 286 ALA A N 1
ATOM 2202 C CA . ALA A 1 286 ? -27.840 -20.858 27.448 1.00 74.44 286 ALA A CA 1
ATOM 2203 C C . ALA A 1 286 ? -28.285 -22.330 27.510 1.00 74.44 286 ALA A C 1
ATOM 2205 O O . ALA A 1 286 ? -27.707 -23.182 26.825 1.00 74.44 286 ALA A O 1
ATOM 2206 N N . ASP A 1 287 ? -29.359 -22.600 28.258 1.00 80.56 287 ASP A N 1
ATOM 2207 C CA . ASP A 1 287 ? -29.782 -23.956 28.621 1.00 80.56 287 ASP A CA 1
ATOM 2208 C C . ASP A 1 287 ? -30.648 -24.642 27.555 1.00 80.56 287 ASP A C 1
ATOM 2210 O O . ASP A 1 287 ? -30.583 -25.860 27.392 1.00 80.56 287 ASP A O 1
ATOM 2214 N N . ARG A 1 288 ? -31.489 -23.879 26.843 1.00 82.50 288 ARG A N 1
ATOM 2215 C CA . ARG A 1 288 ? -32.523 -24.413 25.931 1.00 82.50 288 ARG A CA 1
ATOM 2216 C C . ARG A 1 288 ? -32.425 -23.889 24.497 1.00 82.50 288 ARG A C 1
ATOM 2218 O O . ARG A 1 288 ? -33.107 -24.393 23.609 1.00 82.50 288 ARG A O 1
ATOM 2225 N N . GLY A 1 289 ? -31.533 -22.933 24.252 1.00 86.50 289 GLY A N 1
ATOM 2226 C CA . GLY A 1 289 ? -31.255 -22.395 22.926 1.00 86.50 289 GLY A CA 1
ATOM 2227 C C . GLY A 1 289 ? -32.273 -21.365 22.428 1.00 86.50 289 GLY A C 1
ATOM 2228 O O . GLY A 1 289 ? -33.257 -21.026 23.090 1.00 86.50 289 GLY A O 1
ATOM 2229 N N . LEU A 1 290 ? -32.006 -20.838 21.231 1.00 88.38 290 LEU A N 1
ATOM 2230 C CA . LEU A 1 290 ? -32.678 -19.669 20.652 1.00 88.38 290 LEU A CA 1
ATOM 2231 C C . LEU A 1 290 ? -34.196 -19.804 20.545 1.00 88.38 290 LEU A C 1
ATOM 2233 O O . LEU A 1 290 ? -34.914 -18.860 20.864 1.00 88.38 290 LEU A O 1
ATOM 2237 N N . ALA A 1 291 ? -34.687 -20.963 20.104 1.00 90.00 291 ALA A N 1
ATOM 2238 C CA . ALA A 1 291 ? -36.112 -21.164 19.861 1.00 90.00 291 ALA A CA 1
ATOM 2239 C C . ALA A 1 291 ? -36.934 -20.983 21.145 1.00 90.00 291 ALA A C 1
ATOM 2241 O O . ALA A 1 291 ? -37.909 -20.230 21.171 1.00 90.00 291 ALA A O 1
ATOM 2242 N N . ASP A 1 292 ? -36.503 -21.624 22.230 1.00 88.62 292 ASP A N 1
ATOM 2243 C CA . ASP A 1 292 ? -37.187 -21.548 23.518 1.00 88.62 292 ASP A CA 1
ATOM 2244 C C . ASP A 1 292 ? -36.970 -20.195 24.198 1.00 88.62 292 ASP A C 1
ATOM 2246 O O . ASP A 1 292 ? -37.879 -19.686 24.860 1.00 88.62 292 ASP A O 1
ATOM 2250 N N . ALA A 1 293 ? -35.810 -19.568 23.990 1.00 86.88 293 ALA A N 1
ATOM 2251 C CA . ALA A 1 293 ? -35.546 -18.220 24.476 1.00 86.88 293 ALA A CA 1
ATOM 2252 C C . ALA A 1 293 ? -36.485 -17.184 23.829 1.00 86.88 293 ALA A C 1
ATOM 2254 O O . ALA A 1 293 ? -37.091 -16.385 24.543 1.00 86.88 293 ALA A O 1
ATOM 2255 N N . VAL A 1 294 ? -36.681 -17.234 22.506 1.00 89.00 294 VAL A N 1
ATOM 2256 C CA . VAL A 1 294 ? -37.593 -16.325 21.784 1.00 89.00 294 VAL A CA 1
ATOM 2257 C C . VAL A 1 294 ? -39.061 -16.605 22.125 1.00 89.00 294 VAL A C 1
ATOM 2259 O O . VAL A 1 294 ? -39.830 -15.666 22.322 1.00 89.00 294 VAL A O 1
ATOM 2262 N N . ARG A 1 295 ? -39.466 -17.872 22.283 1.00 89.69 295 ARG A N 1
ATOM 2263 C CA . ARG A 1 295 ? -40.817 -18.204 22.783 1.00 89.69 295 ARG A CA 1
ATOM 2264 C C . ARG A 1 295 ? -41.053 -17.653 24.186 1.00 89.69 295 ARG A C 1
ATOM 2266 O O . ARG A 1 295 ? -42.111 -17.097 24.459 1.00 89.69 295 ARG A O 1
ATOM 2273 N N . SER A 1 296 ? -40.057 -17.770 25.063 1.00 86.19 296 SER A N 1
ATOM 2274 C CA . SER A 1 296 ? -40.133 -17.230 26.426 1.00 86.19 296 SER A CA 1
ATOM 2275 C C . SER A 1 296 ? -40.239 -15.704 26.432 1.00 86.19 296 SER A C 1
ATOM 2277 O O . SER A 1 296 ? -40.981 -15.149 27.238 1.00 86.19 296 SER A O 1
ATOM 2279 N N . LEU A 1 297 ? -39.537 -15.030 25.518 1.00 83.44 297 LEU A N 1
ATOM 2280 C CA . LEU A 1 297 ? -39.650 -13.589 25.309 1.00 83.44 297 LEU A CA 1
ATOM 2281 C C . LEU A 1 297 ? -41.066 -13.196 24.847 1.00 83.44 297 LEU A C 1
ATOM 2283 O O . LEU A 1 297 ? -41.647 -12.268 25.400 1.00 83.44 297 LEU A O 1
ATOM 2287 N N . ALA A 1 298 ? -41.646 -13.920 23.886 1.00 86.94 298 ALA A N 1
ATOM 2288 C CA . ALA A 1 298 ? -42.989 -13.637 23.377 1.00 86.94 298 ALA A CA 1
ATOM 2289 C C . ALA A 1 298 ? -44.093 -13.815 24.430 1.00 86.94 298 ALA A C 1
ATOM 2291 O O . ALA A 1 298 ? -45.027 -13.022 24.460 1.00 86.94 298 ALA A O 1
ATOM 2292 N N . LEU A 1 299 ? -43.962 -14.789 25.339 1.00 84.69 299 LEU A N 1
ATOM 2293 C CA . LEU A 1 299 ? -44.901 -14.979 26.458 1.00 84.69 299 LEU A CA 1
ATOM 2294 C C . LEU A 1 299 ? -44.945 -13.793 27.431 1.00 84.69 299 LEU A C 1
ATOM 2296 O O . LEU A 1 299 ? -45.921 -13.627 28.158 1.00 84.69 299 LEU A O 1
ATOM 2300 N N . LEU A 1 300 ? -43.872 -13.005 27.481 1.00 76.25 300 LEU A N 1
ATOM 2301 C CA . LEU A 1 300 ? -43.744 -11.830 28.342 1.00 76.25 300 LEU A CA 1
ATOM 2302 C C . LEU A 1 300 ? -44.041 -10.524 27.593 1.00 76.25 300 LEU A C 1
ATOM 2304 O O . LEU A 1 300 ? -44.075 -9.464 28.217 1.00 76.25 300 LEU A O 1
ATOM 2308 N N . SER A 1 301 ? -44.224 -10.593 26.273 1.00 79.56 301 SER A N 1
ATOM 2309 C CA . SER A 1 301 ? -44.534 -9.436 25.441 1.00 79.56 301 SER A CA 1
ATOM 2310 C C . SER A 1 301 ? -45.955 -8.943 25.733 1.00 79.56 301 SER A C 1
ATOM 2312 O O . SER A 1 301 ? -46.874 -9.759 25.826 1.00 79.56 301 SER A O 1
ATOM 2314 N N . PRO A 1 302 ? -46.178 -7.622 25.841 1.00 77.31 302 PRO A N 1
ATOM 2315 C CA . PRO A 1 302 ? -47.524 -7.061 25.943 1.00 77.31 302 PRO A CA 1
ATOM 2316 C C . PRO A 1 302 ? -48.310 -7.160 24.621 1.00 77.31 302 PRO A C 1
ATOM 2318 O O . PRO A 1 302 ? -49.519 -6.948 24.613 1.00 77.31 302 PRO A O 1
ATOM 2321 N N . LEU A 1 303 ? -47.641 -7.483 23.508 1.00 82.94 303 LEU A N 1
ATOM 2322 C CA . LEU A 1 303 ? -48.251 -7.644 22.189 1.00 82.94 303 LEU A CA 1
ATOM 2323 C C . LEU A 1 303 ? -48.689 -9.096 21.957 1.00 82.94 303 LEU A C 1
ATOM 2325 O O . LEU A 1 303 ? -47.987 -10.029 22.358 1.00 82.94 303 LEU A O 1
ATOM 2329 N N . GLN A 1 304 ? -49.786 -9.305 21.216 1.00 84.31 304 GLN A N 1
ATOM 2330 C CA . GLN A 1 304 ? -50.103 -10.632 20.674 1.00 84.31 304 GLN A CA 1
ATOM 2331 C C . GLN A 1 304 ? -48.994 -11.055 19.704 1.00 84.31 304 GLN A C 1
ATOM 2333 O O . GLN A 1 304 ? -48.910 -10.564 18.581 1.00 84.31 304 GLN A O 1
ATOM 2338 N N . THR A 1 305 ? -48.114 -11.939 20.172 1.00 87.19 305 THR A N 1
ATOM 2339 C CA . THR A 1 305 ? -46.882 -12.308 19.473 1.00 87.19 305 THR A CA 1
ATOM 2340 C C . THR A 1 305 ? -46.923 -13.793 19.128 1.00 87.19 305 THR A C 1
ATOM 2342 O O . THR A 1 305 ? -46.894 -14.642 20.018 1.00 87.19 305 THR A O 1
ATOM 2345 N N . GLU A 1 306 ? -46.976 -14.117 17.838 1.00 90.19 306 GLU A N 1
ATOM 2346 C CA . GLU A 1 306 ? -46.850 -15.491 17.351 1.00 90.19 306 GLU A CA 1
ATOM 2347 C C . GLU A 1 306 ? -45.387 -15.790 17.000 1.00 90.19 306 GLU A C 1
ATOM 2349 O O . GLU A 1 306 ? -44.724 -15.007 16.319 1.00 90.19 306 GLU A O 1
ATOM 2354 N N . VAL A 1 307 ? -44.862 -16.920 17.485 1.00 91.81 307 VAL A N 1
ATOM 2355 C CA . VAL A 1 307 ? -43.454 -17.297 17.304 1.00 91.81 307 VAL A CA 1
ATOM 2356 C C . VAL A 1 307 ? -43.348 -18.555 16.458 1.00 91.81 307 VAL A C 1
ATOM 2358 O O . VAL A 1 307 ? -43.634 -19.657 16.926 1.00 91.81 307 VAL A O 1
ATOM 2361 N N . THR A 1 308 ? -42.841 -18.392 15.237 1.00 92.00 308 THR A N 1
ATOM 2362 C CA . THR A 1 308 ? -42.445 -19.500 14.360 1.00 92.00 308 THR A CA 1
ATOM 2363 C C . THR A 1 308 ? -40.927 -19.522 14.241 1.00 92.00 308 THR A C 1
ATOM 2365 O O . THR A 1 308 ? -40.314 -18.508 13.916 1.00 92.00 308 THR A O 1
ATOM 2368 N N . VAL A 1 309 ? -40.312 -20.671 14.525 1.00 89.69 309 VAL A N 1
ATOM 2369 C CA . VAL A 1 309 ? -38.857 -20.852 14.451 1.00 89.69 309 VAL A CA 1
ATOM 2370 C C . VAL A 1 309 ? -38.567 -22.024 13.530 1.00 89.69 309 VAL A C 1
ATOM 2372 O O . VAL A 1 309 ? -38.941 -23.152 13.843 1.00 89.69 309 VAL A O 1
ATOM 2375 N N . ASP A 1 310 ? -37.891 -21.743 12.421 1.00 91.19 310 ASP A N 1
ATOM 2376 C CA . ASP A 1 310 ? -37.401 -22.740 11.473 1.00 91.19 310 ASP A CA 1
ATOM 2377 C C . ASP A 1 310 ? -35.876 -22.615 11.371 1.00 91.19 310 ASP A C 1
ATOM 2379 O O . ASP A 1 310 ? -35.344 -21.657 10.808 1.00 91.19 310 ASP A O 1
ATOM 2383 N N . LEU A 1 311 ? -35.168 -23.540 12.020 1.00 88.12 311 LEU A N 1
ATOM 2384 C CA . LEU A 1 311 ? -33.710 -23.573 12.085 1.00 88.12 311 LEU A CA 1
ATOM 2385 C C . LEU A 1 311 ? -33.232 -24.986 11.752 1.00 88.12 311 LEU A C 1
ATOM 2387 O O . LEU A 1 311 ? -33.666 -25.955 12.371 1.00 88.12 311 LEU A O 1
ATOM 2391 N N . ALA A 1 312 ? -32.269 -25.100 10.834 1.00 85.38 312 ALA A N 1
ATOM 2392 C CA . ALA A 1 312 ? -31.665 -26.383 10.456 1.00 85.38 312 ALA A CA 1
ATOM 2393 C C . ALA A 1 312 ? -30.817 -27.025 11.580 1.00 85.38 312 ALA A C 1
ATOM 2395 O O . ALA A 1 312 ? -30.434 -28.189 11.487 1.00 85.38 312 ALA A O 1
ATOM 2396 N N . GLY A 1 313 ? -30.506 -26.270 12.636 1.00 85.75 313 GLY A N 1
ATOM 2397 C CA . GLY A 1 313 ? -29.716 -26.691 13.791 1.00 85.75 313 GLY A CA 1
ATOM 2398 C C . GLY A 1 313 ? -29.443 -25.515 14.732 1.00 85.75 313 GLY A C 1
ATOM 2399 O O . GLY A 1 313 ? -29.857 -24.387 14.458 1.00 85.75 313 GLY A O 1
ATOM 2400 N N . ARG A 1 314 ? -28.743 -25.765 15.846 1.00 85.75 314 ARG A N 1
ATOM 2401 C CA . ARG A 1 314 ? -28.378 -24.704 16.797 1.00 85.75 314 ARG A CA 1
ATOM 2402 C C . ARG A 1 314 ? -27.292 -23.803 16.182 1.00 85.75 314 ARG A C 1
ATOM 2404 O O . ARG A 1 314 ? -26.245 -24.333 15.804 1.00 85.75 314 ARG A O 1
ATOM 2411 N N . PRO A 1 315 ? -27.510 -22.478 16.070 1.00 86.12 315 PRO A N 1
ATOM 2412 C CA . PRO A 1 315 ? -26.477 -21.549 15.617 1.00 86.12 315 PRO A CA 1
ATOM 2413 C C . PRO A 1 315 ? -25.263 -21.567 16.552 1.00 86.12 315 PRO A C 1
ATOM 2415 O O . PRO A 1 315 ? -25.383 -21.935 17.721 1.00 86.12 315 PRO A O 1
ATOM 2418 N N . GLU A 1 316 ? -24.100 -21.114 16.075 1.00 85.50 316 GLU A N 1
ATOM 2419 C CA . GLU A 1 316 ? -22.973 -20.895 16.985 1.00 85.50 316 GLU A CA 1
ATOM 2420 C C . GLU A 1 316 ? -23.348 -19.865 18.071 1.00 85.50 316 GLU A C 1
ATOM 2422 O O . GLU A 1 316 ? -24.042 -18.890 17.760 1.00 85.50 316 GLU A O 1
ATOM 2427 N N . PRO A 1 317 ? -22.867 -20.014 19.322 1.00 80.81 317 PRO A N 1
ATOM 2428 C CA . PRO A 1 317 ? -23.295 -19.184 20.456 1.00 80.81 317 PRO A CA 1
ATOM 2429 C C . PRO A 1 317 ? -23.272 -17.656 20.232 1.00 80.81 317 PRO A C 1
ATOM 2431 O O . PRO A 1 317 ? -24.190 -16.977 20.706 1.00 80.81 317 PRO A O 1
ATOM 2434 N N . PRO A 1 318 ? -22.292 -17.076 19.498 1.00 75.38 318 PRO A N 1
ATOM 2435 C CA . PRO A 1 318 ? -22.296 -15.643 19.195 1.00 75.38 318 PRO A CA 1
ATOM 2436 C C . PRO A 1 318 ? -23.456 -15.230 18.283 1.00 75.38 318 PRO A C 1
ATOM 2438 O O . PRO A 1 318 ? -24.082 -14.197 18.509 1.00 75.38 318 PRO A O 1
ATOM 2441 N N . VAL A 1 319 ? -23.764 -16.048 17.271 1.00 83.38 319 VAL A N 1
ATOM 2442 C CA . VAL A 1 319 ? -24.886 -15.821 16.346 1.00 83.38 319 VAL A CA 1
ATOM 2443 C C . VAL A 1 319 ? -26.206 -16.007 17.086 1.00 83.38 319 VAL A C 1
ATOM 2445 O O . VAL A 1 319 ? -27.113 -15.194 16.942 1.00 83.38 319 VAL A O 1
ATOM 2448 N N . GLU A 1 320 ? -26.285 -17.037 17.927 1.00 86.75 320 GLU A N 1
ATOM 2449 C CA . GLU A 1 320 ? -27.447 -17.329 18.764 1.00 86.75 320 GLU A CA 1
ATOM 2450 C C . GLU A 1 320 ? -27.808 -16.137 19.668 1.00 86.75 320 GLU A C 1
ATOM 2452 O O . GLU A 1 320 ? -28.954 -15.686 19.693 1.00 86.75 320 GLU A O 1
ATOM 2457 N N . SER A 1 321 ? -26.804 -15.564 20.337 1.00 81.06 321 SER A N 1
ATOM 2458 C CA . SER A 1 321 ? -26.963 -14.386 21.199 1.00 81.06 321 SER A CA 1
ATOM 2459 C C . SER A 1 321 ? -27.341 -13.134 20.412 1.00 81.06 321 SER A C 1
ATOM 2461 O O . SER A 1 321 ? -28.262 -12.419 20.805 1.00 81.06 321 SER A O 1
ATOM 2463 N N . ALA A 1 322 ? -26.678 -12.880 19.281 1.00 81.25 322 ALA A N 1
ATOM 2464 C CA . ALA A 1 322 ? -26.961 -11.713 18.449 1.00 81.25 322 ALA A CA 1
ATOM 2465 C C . ALA A 1 322 ? -28.403 -11.717 17.918 1.00 81.25 322 ALA A C 1
ATOM 2467 O O . ALA A 1 322 ? -29.086 -10.696 17.990 1.00 81.25 322 ALA A O 1
ATOM 2468 N N . VAL A 1 323 ? -28.885 -12.866 17.429 1.00 88.06 323 VAL A N 1
ATOM 2469 C CA . VAL A 1 323 ? -30.263 -12.998 16.934 1.00 88.06 323 VAL A CA 1
ATOM 2470 C C . VAL A 1 323 ? -31.265 -12.809 18.068 1.00 88.06 323 VAL A C 1
ATOM 2472 O O . VAL A 1 323 ? -32.231 -12.070 17.896 1.00 88.06 323 VAL A O 1
ATOM 2475 N N . TYR A 1 324 ? -31.025 -13.410 19.238 1.00 86.75 324 TYR A N 1
ATOM 2476 C CA . TYR A 1 324 ? -31.902 -13.223 20.394 1.00 86.75 324 TYR A CA 1
ATOM 2477 C C . TYR A 1 324 ? -32.049 -11.740 20.765 1.00 86.75 324 TYR A C 1
ATOM 2479 O O . TYR A 1 324 ? -33.171 -11.251 20.894 1.00 86.75 324 TYR A O 1
ATOM 2487 N N . PHE A 1 325 ? -30.936 -11.009 20.899 1.00 81.75 325 PHE A N 1
ATOM 2488 C CA . PHE A 1 325 ? -30.983 -9.596 21.284 1.00 81.75 325 PHE A CA 1
ATOM 2489 C C . PHE A 1 325 ? -31.603 -8.711 20.203 1.00 81.75 325 PHE A C 1
ATOM 2491 O O . PHE A 1 325 ? -32.364 -7.805 20.533 1.00 81.75 325 PHE A O 1
ATOM 2498 N N . ALA A 1 326 ? -31.362 -9.006 18.923 1.00 84.88 326 ALA A N 1
ATOM 2499 C CA . ALA A 1 326 ? -32.027 -8.307 17.828 1.00 84.88 326 ALA A CA 1
ATOM 2500 C C . ALA A 1 326 ? -33.555 -8.487 17.877 1.00 84.88 326 ALA A C 1
ATOM 2502 O O . ALA A 1 326 ? -34.296 -7.521 17.692 1.00 84.88 326 ALA A O 1
ATOM 2503 N N . VAL A 1 327 ? -34.038 -9.701 18.170 1.00 88.75 327 VAL A N 1
ATOM 2504 C CA . VAL A 1 327 ? -35.474 -9.976 18.333 1.00 88.75 327 VAL A CA 1
ATOM 2505 C C . VAL A 1 327 ? -36.029 -9.276 19.577 1.00 88.75 327 VAL A C 1
ATOM 2507 O O . VAL A 1 327 ? -37.067 -8.627 19.484 1.00 88.75 327 VAL A O 1
ATOM 2510 N N . ALA A 1 328 ? -35.333 -9.347 20.716 1.00 83.62 328 ALA A N 1
ATOM 2511 C CA . ALA A 1 328 ? -35.738 -8.685 21.959 1.00 83.62 328 ALA A CA 1
ATOM 2512 C C . ALA A 1 328 ? -35.891 -7.169 21.798 1.00 83.62 328 ALA A C 1
ATOM 2514 O O . ALA A 1 328 ? -36.903 -6.598 22.211 1.00 83.62 328 ALA A O 1
ATOM 2515 N N . GLU A 1 329 ? -34.928 -6.531 21.140 1.00 81.88 329 GLU A N 1
ATOM 2516 C CA . GLU A 1 329 ? -34.962 -5.100 20.855 1.00 81.88 329 GLU A CA 1
ATOM 2517 C C . GLU A 1 329 ? -36.073 -4.753 19.857 1.00 81.88 329 GLU A C 1
ATOM 2519 O O . GLU A 1 329 ? -36.801 -3.782 20.048 1.00 81.88 329 GLU A O 1
ATOM 2524 N N . SER A 1 330 ? -36.275 -5.581 18.829 1.00 87.69 330 SER A N 1
ATOM 2525 C CA . SER A 1 330 ? -37.347 -5.374 17.846 1.00 87.69 330 SER A CA 1
ATOM 2526 C C . SER A 1 330 ? -38.735 -5.452 18.486 1.00 87.69 330 SER A C 1
ATOM 2528 O O . SER A 1 330 ? -39.573 -4.587 18.238 1.00 87.69 330 SER A O 1
ATOM 2530 N N . VAL A 1 331 ? -38.974 -6.445 19.350 1.00 85.06 331 VAL A N 1
ATOM 2531 C CA . VAL A 1 331 ? -40.238 -6.598 20.092 1.00 85.06 331 VAL A CA 1
ATOM 2532 C C . VAL A 1 331 ? -40.436 -5.443 21.075 1.00 85.06 331 VAL A C 1
ATOM 2534 O O . VAL A 1 331 ? -41.536 -4.904 21.178 1.00 85.06 331 VAL A O 1
ATOM 2537 N N . THR A 1 332 ? -39.372 -5.014 21.757 1.00 79.62 332 THR A N 1
ATOM 2538 C CA . THR A 1 332 ? -39.418 -3.870 22.681 1.00 79.62 332 THR A CA 1
ATOM 2539 C C . THR A 1 332 ? -39.747 -2.571 21.948 1.00 79.62 332 THR A C 1
ATOM 2541 O O . THR A 1 332 ? -40.595 -1.804 22.403 1.00 79.62 332 THR A O 1
ATOM 2544 N N . ASN A 1 333 ? -39.118 -2.331 20.798 1.00 84.31 333 ASN A N 1
ATOM 2545 C CA . ASN A 1 333 ? -39.386 -1.156 19.977 1.00 84.31 333 ASN A CA 1
ATOM 2546 C C . ASN A 1 333 ? -40.798 -1.183 19.398 1.00 84.31 333 ASN A C 1
ATOM 2548 O O . ASN A 1 333 ? -41.468 -0.155 19.416 1.00 84.31 333 ASN A O 1
ATOM 2552 N N . ALA A 1 334 ? -41.291 -2.348 18.973 1.00 86.31 334 ALA A N 1
ATOM 2553 C CA . ALA A 1 334 ? -42.683 -2.495 18.566 1.00 86.31 334 ALA A CA 1
ATOM 2554 C C . ALA A 1 334 ? -43.640 -2.143 19.718 1.00 86.31 334 ALA A C 1
ATOM 2556 O O . ALA A 1 334 ? -44.532 -1.321 19.541 1.00 86.31 334 ALA A O 1
ATOM 2557 N N . ALA A 1 335 ? -43.412 -2.672 20.923 1.00 81.81 335 ALA A N 1
ATOM 2558 C CA . ALA A 1 335 ? -44.263 -2.390 22.080 1.00 81.81 335 ALA A CA 1
ATOM 2559 C C . ALA A 1 335 ? -44.252 -0.909 22.509 1.00 81.81 335 ALA A C 1
ATOM 2561 O O . ALA A 1 335 ? -45.246 -0.422 23.039 1.00 81.81 335 ALA A O 1
ATOM 2562 N N . LYS A 1 336 ? -43.142 -0.189 22.296 1.00 75.81 336 LYS A N 1
ATOM 2563 C CA . LYS A 1 336 ? -43.002 1.232 22.666 1.00 75.81 336 LYS A CA 1
ATOM 2564 C C . LYS A 1 336 ? -43.461 2.212 21.589 1.00 75.81 336 LYS A C 1
ATOM 2566 O O . LYS A 1 336 ? -43.834 3.332 21.929 1.00 75.81 336 LYS A O 1
ATOM 2571 N N . HIS A 1 337 ? -43.354 1.843 20.314 1.00 81.06 337 HIS A N 1
ATOM 2572 C CA . HIS A 1 337 ? -43.438 2.797 19.204 1.00 81.06 337 HIS A CA 1
ATOM 2573 C C . HIS A 1 337 ? -44.449 2.433 18.119 1.00 81.06 337 HIS A C 1
ATOM 2575 O O . HIS A 1 337 ? -44.696 3.266 17.253 1.00 81.06 337 HIS A O 1
ATOM 2581 N N . ALA A 1 338 ? -45.017 1.224 18.114 1.00 72.31 338 ALA A N 1
ATOM 2582 C CA . ALA A 1 338 ? -45.879 0.797 17.013 1.00 72.31 338 ALA A CA 1
ATOM 2583 C C . ALA A 1 338 ? -47.317 1.353 17.059 1.00 72.31 338 ALA A C 1
ATOM 2585 O O . ALA A 1 338 ? -48.074 1.033 16.150 1.00 72.31 338 ALA A O 1
ATOM 2586 N N . ASP A 1 339 ? -47.691 2.174 18.053 1.00 58.44 339 ASP A N 1
ATOM 2587 C CA . ASP A 1 339 ? -49.074 2.669 18.247 1.00 58.44 339 ASP A CA 1
ATOM 2588 C C . ASP A 1 339 ? -50.117 1.530 18.137 1.00 58.44 339 ASP A C 1
ATOM 2590 O O . ASP A 1 339 ? -51.124 1.629 17.433 1.00 58.44 339 ASP A O 1
ATOM 2594 N N . ALA A 1 340 ? -49.818 0.404 18.796 1.00 50.06 340 ALA A N 1
ATOM 2595 C CA . ALA A 1 340 ? -50.644 -0.805 18.808 1.00 50.06 340 ALA A CA 1
ATOM 2596 C C . ALA A 1 340 ? -51.782 -0.738 19.834 1.00 50.06 340 ALA A C 1
ATOM 2598 O O . ALA A 1 340 ? -51.528 -0.271 20.971 1.00 50.06 340 ALA A O 1
#

Radius of gyration: 40.53 Å; chains: 1; bounding box: 97×37×118 Å